Protein AF-A0A2W1JSW1-F1 (afdb_monomer)

Solvent-accessible surface area (backbone atoms only — not comparable to full-atom values): 12822 Å² total; per-residue (Å²): 119,57,98,78,81,43,93,71,86,87,55,96,50,48,75,55,30,52,77,69,72,48,61,43,40,46,79,41,68,79,57,62,62,35,74,72,68,30,33,69,47,91,93,30,46,65,46,82,42,64,44,76,66,48,74,73,32,90,85,52,81,42,75,48,40,32,60,40,41,72,86,76,61,55,93,85,56,53,67,76,73,44,27,53,85,44,70,64,57,37,70,73,58,58,76,75,79,49,67,72,46,43,67,24,20,30,40,38,40,41,92,40,78,66,55,80,76,55,75,89,33,54,51,33,42,39,35,58,51,47,87,40,78,43,80,54,95,94,36,84,39,49,50,50,59,58,50,51,52,51,49,54,48,57,32,54,79,64,77,42,75,88,47,45,76,45,65,42,66,79,85,65,73,91,75,47,49,33,46,60,54,46,51,47,19,64,76,77,33,49,68,62,42,33,62,50,78,41,97,68,85,72,97,76,86,86,82,88,87,130

pLDDT: mean 86.92, std 13.26, range [36.44, 97.31]

Structure (mmCIF, N/CA/C/O backbone):
data_AF-A0A2W1JSW1-F1
#
_entry.id   AF-A0A2W1JSW1-F1
#
loop_
_atom_site.group_PDB
_atom_site.id
_atom_site.type_symbol
_atom_site.label_atom_id
_atom_site.label_alt_id
_atom_site.label_comp_id
_atom_site.label_asym_id
_atom_site.label_entity_id
_atom_site.label_seq_id
_atom_site.pdbx_PDB_ins_code
_atom_site.Cartn_x
_atom_site.Cartn_y
_atom_site.Cartn_z
_atom_site.occupancy
_atom_site.B_iso_or_equiv
_atom_site.auth_seq_id
_atom_site.auth_comp_id
_atom_site.auth_asym_id
_atom_site.auth_atom_id
_atom_site.pdbx_PDB_model_num
ATOM 1 N N . MET A 1 1 ? 17.200 7.260 6.217 1.00 45.00 1 MET A N 1
ATOM 2 C CA . MET A 1 1 ? 17.168 5.856 6.665 1.00 45.00 1 MET A CA 1
ATOM 3 C C . MET A 1 1 ? 16.548 5.894 8.037 1.00 45.00 1 MET A C 1
ATOM 5 O O . MET A 1 1 ? 17.104 6.591 8.872 1.00 45.00 1 MET A O 1
ATOM 9 N N . GLU A 1 2 ? 15.383 5.291 8.239 1.00 56.97 2 GLU A N 1
ATOM 10 C CA . GLU A 1 2 ? 14.809 5.199 9.588 1.00 56.97 2 GLU A CA 1
ATOM 11 C C . GLU A 1 2 ? 14.921 3.760 10.098 1.00 56.97 2 GLU A C 1
ATOM 13 O O . GLU A 1 2 ? 14.922 2.829 9.291 1.00 56.97 2 GLU A O 1
ATOM 18 N N . ASP A 1 3 ? 15.129 3.665 11.418 1.00 60.47 3 ASP A N 1
ATOM 19 C CA . ASP A 1 3 ? 15.312 2.588 12.415 1.00 60.47 3 ASP A CA 1
ATOM 20 C C . ASP A 1 3 ? 15.663 1.151 11.980 1.00 60.47 3 ASP A C 1
ATOM 22 O O . ASP A 1 3 ? 16.393 0.459 12.684 1.00 60.47 3 ASP A O 1
ATOM 26 N N . ASN A 1 4 ? 15.211 0.689 10.818 1.00 62.88 4 ASN A N 1
ATOM 27 C CA . ASN A 1 4 ? 15.457 -0.649 10.280 1.00 62.88 4 ASN A CA 1
ATOM 28 C C . ASN A 1 4 ? 16.529 -0.693 9.174 1.00 62.88 4 ASN A C 1
ATOM 30 O O . ASN A 1 4 ? 16.680 -1.728 8.535 1.00 62.88 4 ASN A O 1
ATOM 34 N N . GLN A 1 5 ? 17.243 0.412 8.913 1.00 70.25 5 GLN A N 1
ATOM 35 C CA . GLN A 1 5 ? 18.228 0.536 7.815 1.00 70.25 5 GLN A CA 1
ATOM 36 C C . GLN A 1 5 ? 17.643 0.267 6.414 1.00 70.25 5 GLN A C 1
ATOM 38 O O . GLN A 1 5 ? 18.374 0.054 5.450 1.00 70.25 5 GLN A O 1
ATOM 43 N N . LEU A 1 6 ? 16.315 0.317 6.288 1.00 70.00 6 LEU A N 1
ATOM 44 C CA . LEU A 1 6 ? 15.604 0.161 5.028 1.00 70.00 6 LEU A CA 1
ATOM 45 C C . LEU A 1 6 ? 15.214 1.529 4.466 1.00 70.00 6 LEU A C 1
ATOM 47 O O . LEU A 1 6 ? 15.029 2.513 5.193 1.00 70.00 6 LEU A O 1
ATOM 51 N N . PHE A 1 7 ? 15.091 1.592 3.142 1.00 71.81 7 PHE A N 1
ATOM 52 C CA . PHE A 1 7 ? 14.531 2.761 2.484 1.00 71.81 7 PHE A CA 1
ATOM 53 C C . PHE A 1 7 ? 13.035 2.856 2.791 1.00 71.81 7 PHE A C 1
ATOM 55 O O . PHE A 1 7 ? 12.271 1.930 2.522 1.00 71.81 7 PHE A O 1
ATOM 62 N N . GLN A 1 8 ? 12.618 4.004 3.315 1.00 73.44 8 GLN A N 1
ATOM 63 C CA . GLN A 1 8 ? 11.219 4.351 3.515 1.00 73.44 8 GLN A CA 1
ATOM 64 C C . GLN A 1 8 ? 10.921 5.608 2.705 1.00 73.44 8 GLN A C 1
ATOM 66 O O . GLN A 1 8 ? 11.649 6.599 2.783 1.00 73.44 8 GLN A O 1
ATOM 71 N N . THR A 1 9 ? 9.856 5.565 1.905 1.00 75.44 9 THR A N 1
ATOM 72 C CA . THR A 1 9 ? 9.415 6.741 1.150 1.00 75.44 9 THR A CA 1
ATOM 73 C C . THR A 1 9 ? 8.854 7.766 2.125 1.00 75.44 9 THR A C 1
ATOM 75 O O . THR A 1 9 ? 7.859 7.492 2.791 1.00 75.44 9 THR A O 1
ATOM 78 N N . THR A 1 10 ? 9.482 8.941 2.197 1.00 78.69 10 THR A N 1
ATOM 79 C CA . THR A 1 10 ? 8.995 10.055 3.018 1.00 78.69 10 THR A CA 1
ATOM 80 C C . THR A 1 10 ? 7.581 10.441 2.602 1.00 78.69 10 THR A C 1
ATOM 82 O O . THR A 1 10 ? 7.318 10.661 1.414 1.00 78.69 10 THR A O 1
ATOM 85 N N . GLN A 1 11 ? 6.684 10.579 3.575 1.00 82.88 11 GLN A N 1
ATOM 86 C CA . GLN A 1 11 ? 5.340 11.102 3.356 1.00 82.88 11 GLN A CA 1
ATOM 87 C C . GLN A 1 11 ? 5.143 12.419 4.101 1.00 82.88 11 GLN A C 1
ATOM 89 O O . GLN A 1 11 ? 5.702 12.672 5.166 1.00 82.88 11 GLN A O 1
ATOM 94 N N . TYR A 1 12 ? 4.295 13.288 3.550 1.00 88.50 12 TYR A N 1
ATOM 95 C CA . TYR A 1 12 ? 3.987 14.572 4.183 1.00 88.50 12 TYR A CA 1
ATOM 96 C C . TYR A 1 12 ? 3.274 14.406 5.540 1.00 88.50 12 TYR A C 1
ATOM 98 O O . TYR A 1 12 ? 3.271 15.339 6.345 1.00 88.50 12 TYR A O 1
ATOM 106 N N . SER A 1 13 ? 2.660 13.242 5.798 1.00 90.25 13 SER A N 1
ATOM 107 C CA . SER A 1 13 ? 2.000 12.921 7.065 1.00 90.25 13 SER A CA 1
ATOM 108 C C . SER A 1 13 ? 2.950 12.379 8.136 1.00 90.25 13 SER A C 1
ATOM 110 O O . SER A 1 13 ? 2.569 12.414 9.301 1.00 90.25 13 SER A O 1
ATOM 112 N N . ASP A 1 14 ? 4.196 12.005 7.813 1.00 90.81 14 ASP A N 1
ATOM 113 C CA . ASP A 1 14 ? 5.120 11.310 8.731 1.00 90.81 14 ASP A CA 1
ATOM 114 C C . ASP A 1 14 ? 5.225 11.985 10.110 1.00 90.81 14 ASP A C 1
ATOM 116 O O . ASP A 1 14 ? 5.062 11.354 11.154 1.00 90.81 14 ASP A O 1
ATOM 120 N N . LYS A 1 15 ? 5.427 13.311 10.145 1.00 92.62 15 LYS A N 1
ATOM 121 C CA . LYS A 1 15 ? 5.520 14.084 11.401 1.00 92.62 15 LYS A CA 1
ATOM 122 C C . LYS A 1 15 ? 4.245 13.987 12.243 1.00 92.62 15 LYS A C 1
ATOM 124 O O . LYS A 1 15 ? 4.305 14.003 13.472 1.00 92.62 15 LYS A O 1
ATOM 129 N N . LYS A 1 16 ? 3.086 13.960 11.590 1.00 93.69 16 LYS A N 1
ATOM 130 C CA . LYS A 1 16 ? 1.781 13.849 12.240 1.00 93.69 16 LYS A CA 1
ATOM 131 C C . LYS A 1 16 ? 1.545 12.419 12.721 1.00 93.69 16 LYS A C 1
ATOM 133 O O . LYS A 1 16 ? 1.119 12.247 13.858 1.00 93.69 16 LYS A O 1
ATOM 138 N N . ASP A 1 17 ? 1.891 11.430 11.909 1.00 93.12 17 ASP A N 1
ATOM 139 C CA . ASP A 1 17 ? 1.721 10.011 12.222 1.00 93.12 17 ASP A CA 1
ATOM 140 C C . ASP A 1 17 ? 2.589 9.605 13.425 1.00 93.12 17 ASP A C 1
ATOM 142 O O . ASP A 1 17 ? 2.113 8.908 14.323 1.00 93.12 17 ASP A O 1
ATOM 146 N N . LYS A 1 18 ? 3.811 10.157 13.539 1.00 92.75 18 LYS A N 1
ATOM 147 C CA . LYS A 1 18 ? 4.665 10.029 14.739 1.00 92.75 18 LYS A CA 1
ATOM 148 C C . LYS A 1 18 ? 4.005 10.622 15.983 1.00 92.75 18 LYS A C 1
ATOM 150 O O . LYS A 1 18 ? 3.938 9.962 17.014 1.00 92.75 18 LYS A O 1
ATOM 155 N N . LYS A 1 19 ? 3.455 11.839 15.889 1.00 93.06 19 LYS A N 1
ATOM 156 C CA . LYS A 1 19 ? 2.728 12.480 17.006 1.00 93.06 19 LYS A CA 1
ATOM 157 C C . LYS A 1 19 ? 1.474 11.713 17.424 1.00 93.06 19 LYS A C 1
ATOM 159 O O . LYS A 1 19 ? 1.082 11.786 18.581 1.00 93.06 19 LYS A O 1
ATOM 164 N N . MET A 1 20 ? 0.830 11.027 16.484 1.00 91.75 20 MET A N 1
ATOM 165 C CA . MET A 1 20 ? -0.365 10.219 16.731 1.00 91.75 20 MET A CA 1
ATOM 166 C C . MET A 1 20 ? -0.043 8.784 17.168 1.00 91.75 20 MET A C 1
ATOM 168 O O . MET A 1 20 ? -0.970 8.047 17.495 1.00 91.75 20 MET A O 1
ATOM 172 N N . GLY A 1 21 ? 1.236 8.392 17.190 1.00 91.69 21 GLY A N 1
ATOM 173 C CA . GLY A 1 21 ? 1.666 7.053 17.588 1.00 91.69 21 GLY A CA 1
ATOM 174 C C . GLY A 1 21 ? 1.270 5.950 16.605 1.00 91.69 21 GLY A C 1
ATOM 175 O O . GLY A 1 21 ? 1.107 4.815 17.029 1.00 91.69 21 GLY A O 1
ATOM 176 N N . ILE A 1 22 ? 1.089 6.279 15.320 1.00 92.81 22 ILE A N 1
ATOM 177 C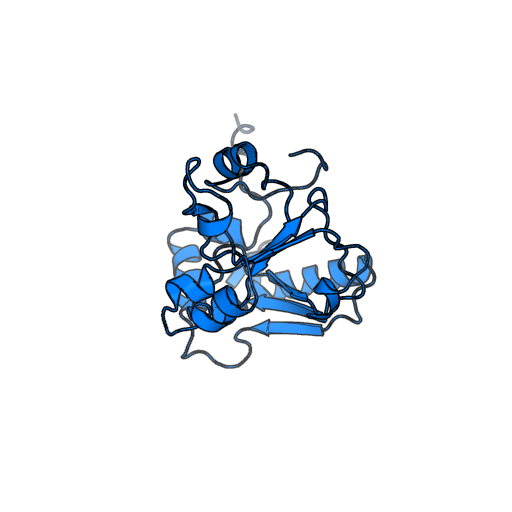 CA . ILE A 1 22 ? 0.682 5.329 14.263 1.00 92.81 22 ILE A CA 1
ATOM 178 C C . ILE A 1 22 ? 1.750 5.151 13.175 1.00 92.81 22 ILE A C 1
ATOM 180 O O . ILE A 1 22 ? 1.522 4.476 12.181 1.00 92.81 22 ILE A O 1
ATOM 184 N N . TYR A 1 23 ? 2.918 5.781 13.335 1.00 92.00 23 TYR A N 1
ATOM 185 C CA . TYR A 1 23 ? 3.969 5.799 12.312 1.00 92.00 23 TYR A CA 1
ATOM 186 C C . TYR A 1 23 ? 4.485 4.404 11.931 1.00 92.00 23 TYR A C 1
ATOM 188 O O . TYR A 1 23 ? 4.774 4.151 10.767 1.00 92.00 23 TYR A O 1
ATOM 196 N N . ASN A 1 24 ? 4.570 3.504 12.913 1.00 91.19 24 ASN A N 1
ATOM 197 C CA . ASN A 1 24 ? 5.047 2.131 12.735 1.00 91.19 24 ASN A CA 1
ATOM 198 C C . ASN A 1 24 ? 3.903 1.113 12.573 1.00 91.19 24 ASN A C 1
ATOM 200 O O . ASN A 1 24 ? 4.162 -0.095 12.564 1.00 91.19 24 ASN A O 1
ATOM 204 N N . ASP A 1 25 ? 2.656 1.578 12.473 1.00 93.94 25 ASP A N 1
ATOM 205 C CA . ASP A 1 25 ? 1.520 0.713 12.172 1.00 93.94 25 ASP A CA 1
ATOM 206 C C . ASP A 1 25 ? 1.475 0.404 10.666 1.00 93.94 25 ASP A C 1
ATOM 208 O O . ASP A 1 25 ? 1.986 1.155 9.832 1.00 93.94 25 ASP A O 1
ATOM 212 N N . ILE A 1 26 ? 0.852 -0.717 10.301 1.00 94.06 26 ILE A N 1
ATOM 213 C CA . ILE A 1 26 ? 0.688 -1.120 8.901 1.00 94.06 26 ILE A CA 1
ATOM 214 C C . ILE A 1 26 ? -0.723 -0.782 8.434 1.00 94.06 26 ILE A C 1
ATOM 216 O O . ILE A 1 26 ? -1.704 -1.222 9.032 1.00 94.06 26 ILE A O 1
ATOM 220 N N . PHE A 1 27 ? -0.818 -0.040 7.333 1.00 93.62 27 PHE A N 1
ATOM 221 C CA . PHE A 1 27 ? -2.079 0.394 6.738 1.00 93.62 27 PHE A CA 1
ATOM 222 C C . PHE A 1 27 ? -2.385 -0.453 5.506 1.00 93.62 27 PHE A C 1
ATOM 224 O O . PHE A 1 27 ? -1.574 -0.531 4.584 1.00 93.62 27 PHE A O 1
ATOM 231 N N . LEU A 1 28 ? -3.560 -1.075 5.491 1.00 93.81 28 LEU A N 1
ATOM 232 C CA . LEU A 1 28 ? -4.083 -1.810 4.347 1.00 93.81 28 LEU A CA 1
ATOM 233 C C . LEU A 1 28 ? -5.336 -1.102 3.831 1.00 93.81 28 LEU A C 1
ATOM 235 O O . LEU A 1 28 ? -6.286 -0.873 4.584 1.00 93.81 28 LEU A O 1
ATOM 239 N N . ASP A 1 29 ? -5.349 -0.779 2.543 1.00 91.31 29 ASP A N 1
ATOM 240 C CA . ASP A 1 29 ? -6.545 -0.268 1.880 1.00 91.31 29 ASP A CA 1
ATOM 241 C C . ASP A 1 29 ? -7.603 -1.377 1.768 1.00 91.31 29 ASP A C 1
ATOM 243 O O . ASP A 1 29 ? -7.288 -2.526 1.453 1.00 91.31 29 ASP A O 1
ATOM 247 N N . PHE A 1 30 ? -8.879 -1.043 1.983 1.00 88.12 30 PHE A N 1
ATOM 248 C CA . PHE A 1 30 ? -9.982 -1.998 1.775 1.00 8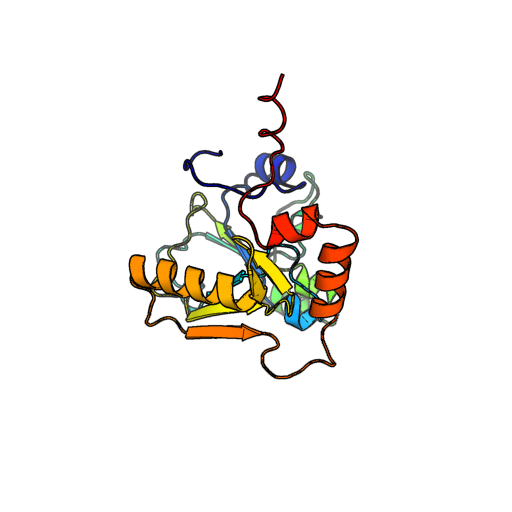8.12 30 PHE A CA 1
ATOM 249 C C . PHE A 1 30 ? -10.268 -2.296 0.304 1.00 88.12 30 PHE A C 1
ATOM 251 O O . PHE A 1 30 ? -10.931 -3.279 -0.028 1.00 88.12 30 PHE A O 1
ATOM 258 N N . VAL A 1 31 ? -9.848 -1.391 -0.571 1.00 88.06 31 VAL A N 1
ATOM 259 C CA . VAL A 1 31 ? -10.171 -1.409 -1.990 1.00 88.06 31 VAL A CA 1
ATOM 260 C C . VAL A 1 31 ? -8.910 -1.183 -2.794 1.00 88.06 31 VAL A C 1
ATOM 262 O O . VAL A 1 31 ? -7.980 -0.500 -2.368 1.00 88.06 31 VAL A O 1
ATOM 265 N N . ASP A 1 32 ? -8.906 -1.713 -4.007 1.00 89.31 32 ASP A N 1
ATOM 266 C CA . ASP A 1 32 ? -7.889 -1.366 -4.979 1.00 89.31 32 ASP A CA 1
ATOM 267 C C . ASP A 1 32 ? -8.127 0.074 -5.465 1.00 89.31 32 ASP A C 1
ATOM 269 O O . ASP A 1 32 ? -8.959 0.333 -6.334 1.00 89.31 32 ASP A O 1
ATOM 273 N N . ILE A 1 33 ? -7.401 1.030 -4.877 1.00 89.69 33 ILE A N 1
ATOM 274 C CA . ILE A 1 33 ? -7.496 2.468 -5.183 1.00 89.69 33 ILE A CA 1
ATOM 275 C C . ILE A 1 33 ? -7.314 2.738 -6.681 1.00 89.69 33 ILE A C 1
ATOM 277 O O . ILE A 1 33 ? -7.955 3.641 -7.227 1.00 89.69 33 ILE A O 1
ATOM 281 N N . HIS A 1 34 ? -6.460 1.963 -7.351 1.00 89.44 34 HIS A N 1
ATOM 282 C CA . HIS A 1 34 ? -6.274 2.065 -8.793 1.00 89.44 34 HIS A CA 1
ATOM 283 C C . HIS A 1 34 ? -7.580 1.725 -9.519 1.00 89.44 34 HIS A C 1
ATOM 285 O O . HIS A 1 34 ? -8.026 2.489 -10.375 1.00 89.44 34 HIS A O 1
ATOM 291 N N . GLU A 1 35 ? -8.215 0.601 -9.180 1.00 87.19 35 GLU A N 1
ATOM 292 C CA . GLU A 1 35 ? -9.470 0.176 -9.806 1.00 87.19 35 GLU A CA 1
ATOM 293 C C . GLU A 1 35 ? -10.632 1.105 -9.475 1.00 87.19 35 GLU A C 1
ATOM 295 O O . GLU A 1 35 ? -11.480 1.340 -10.337 1.00 87.19 35 GLU A O 1
ATOM 300 N N . GLU A 1 36 ? -10.658 1.682 -8.279 1.00 88.81 36 GLU A N 1
ATOM 301 C CA . GLU A 1 36 ? -11.644 2.696 -7.936 1.00 88.81 36 GLU A CA 1
ATOM 302 C C . GLU A 1 36 ? -11.434 3.931 -8.816 1.00 88.81 36 GLU A C 1
ATOM 304 O O . GLU A 1 36 ? -12.299 4.276 -9.619 1.00 88.81 36 GLU A O 1
ATOM 309 N N . TRP A 1 37 ? -10.271 4.589 -8.735 1.00 89.38 37 TRP A N 1
ATOM 310 C CA . TRP A 1 37 ? -9.995 5.875 -9.396 1.00 89.38 37 TRP A CA 1
ATOM 311 C C . TRP A 1 37 ? -9.645 5.816 -10.871 1.00 89.38 37 TRP A C 1
ATOM 313 O O . TRP A 1 37 ? -9.607 6.875 -11.494 1.00 89.38 37 TRP A O 1
ATOM 323 N N . LYS A 1 38 ? -9.430 4.625 -11.431 1.00 89.94 38 LYS A N 1
ATOM 324 C CA . LYS A 1 38 ? -9.044 4.442 -12.833 1.00 89.94 38 LYS A CA 1
ATOM 325 C C . LYS A 1 38 ? -7.860 5.334 -13.223 1.00 89.94 38 LYS A C 1
ATOM 327 O O . LYS A 1 38 ? -7.856 5.944 -14.292 1.00 89.94 38 LYS A O 1
ATOM 332 N N . ARG A 1 39 ? -6.853 5.388 -12.345 1.00 89.44 39 ARG A N 1
ATOM 333 C CA . ARG A 1 39 ? -5.592 6.133 -12.507 1.00 89.44 39 ARG A CA 1
ATOM 334 C C . ARG A 1 39 ? -4.450 5.424 -11.780 1.00 89.44 39 ARG A C 1
ATOM 336 O O . ARG A 1 39 ? -4.710 4.557 -10.947 1.00 89.44 39 ARG A O 1
ATOM 343 N N . HIS A 1 40 ? -3.209 5.842 -12.038 1.00 89.25 40 HIS A N 1
ATOM 344 C CA . HIS A 1 40 ? -2.042 5.259 -11.370 1.00 89.25 40 HIS A CA 1
ATOM 345 C C . HIS A 1 40 ? -2.127 5.386 -9.842 1.00 89.25 40 HIS A C 1
ATOM 347 O O . HIS A 1 40 ? -2.632 6.378 -9.302 1.00 89.25 40 HIS A O 1
ATOM 353 N N . ASN A 1 41 ? -1.574 4.401 -9.133 1.00 86.94 41 ASN A N 1
ATOM 354 C CA . ASN A 1 41 ? -1.450 4.495 -7.688 1.00 86.94 41 ASN A CA 1
ATOM 355 C C . ASN A 1 41 ? -0.318 5.473 -7.316 1.00 86.94 41 ASN A C 1
ATOM 357 O O . ASN A 1 41 ? 0.825 5.344 -7.757 1.00 86.94 41 ASN A O 1
ATOM 361 N N . LYS A 1 42 ? -0.644 6.469 -6.484 1.00 84.50 42 LYS A N 1
ATOM 362 C CA . LYS A 1 42 ? 0.298 7.501 -6.035 1.00 84.50 42 LYS A CA 1
ATOM 363 C C . LYS A 1 42 ? 1.420 6.948 -5.152 1.00 84.50 42 LYS A C 1
ATOM 365 O O . LYS A 1 42 ? 2.499 7.549 -5.131 1.00 84.50 42 LYS A O 1
ATOM 370 N N . TYR A 1 43 ? 1.165 5.849 -4.441 1.00 79.06 43 TYR A N 1
ATOM 371 C CA . TYR A 1 43 ? 2.121 5.196 -3.544 1.00 79.06 43 TYR A CA 1
ATOM 372 C C . TYR A 1 43 ? 3.177 4.393 -4.302 1.00 79.06 43 TYR A C 1
ATOM 374 O O . TYR A 1 43 ? 4.295 4.249 -3.824 1.00 79.06 43 TYR A O 1
ATOM 382 N N . GLY A 1 44 ? 2.852 3.929 -5.506 1.00 86.12 44 GLY A N 1
ATOM 383 C CA . GLY A 1 44 ? 3.764 3.150 -6.325 1.00 86.12 44 GLY A CA 1
ATOM 384 C C . GLY A 1 44 ? 3.015 2.256 -7.311 1.00 86.12 44 GLY A C 1
ATOM 385 O O . GLY A 1 44 ? 1.858 1.913 -7.080 1.00 86.12 44 GLY A O 1
ATOM 386 N N . PRO A 1 45 ? 3.668 1.853 -8.406 1.00 88.75 45 PRO A N 1
ATOM 387 C CA . PRO A 1 45 ? 3.105 0.977 -9.430 1.00 88.75 45 PRO A CA 1
ATOM 388 C C . PRO A 1 45 ? 3.099 -0.505 -9.022 1.00 88.75 45 PRO A C 1
ATOM 390 O O . PRO A 1 45 ? 2.679 -1.338 -9.817 1.00 88.75 45 PRO A O 1
ATOM 393 N N . PHE A 1 46 ? 3.599 -0.850 -7.830 1.00 90.62 46 PHE A N 1
ATOM 394 C CA . PHE A 1 46 ? 3.738 -2.217 -7.331 1.00 90.62 46 PHE A CA 1
ATOM 395 C C . PHE A 1 46 ? 2.945 -2.399 -6.037 1.00 90.62 46 PHE A C 1
ATOM 397 O O . PHE A 1 46 ? 3.076 -1.592 -5.118 1.00 90.62 46 PHE A O 1
ATOM 404 N N . LEU A 1 47 ? 2.130 -3.449 -5.963 1.00 92.44 47 LEU A N 1
ATOM 405 C CA . LEU A 1 47 ? 1.243 -3.726 -4.837 1.00 92.44 47 LEU A CA 1
ATOM 406 C C . LEU A 1 47 ? 1.348 -5.177 -4.386 1.00 92.44 47 LEU A C 1
ATOM 408 O O . LEU A 1 47 ? 1.505 -6.098 -5.190 1.00 92.44 47 LEU A O 1
ATOM 412 N N . PHE A 1 48 ? 1.161 -5.357 -3.084 1.00 94.69 48 PHE A N 1
ATOM 413 C CA . PHE A 1 48 ? 1.014 -6.649 -2.435 1.00 94.69 48 PHE A CA 1
ATOM 414 C C . PHE A 1 48 ? -0.472 -6.892 -2.164 1.00 94.69 48 PHE A C 1
ATOM 416 O O . PHE A 1 48 ? -1.128 -6.066 -1.531 1.00 94.69 48 PHE A O 1
ATOM 423 N N . ALA A 1 49 ? -1.008 -8.018 -2.632 1.00 94.94 49 ALA A N 1
ATOM 424 C CA . ALA A 1 49 ? -2.378 -8.429 -2.343 1.00 94.94 49 ALA A CA 1
ATOM 425 C C . ALA A 1 49 ? -2.377 -9.586 -1.340 1.00 94.94 49 ALA A C 1
ATOM 427 O O . ALA A 1 49 ? -1.867 -10.672 -1.635 1.00 94.94 49 ALA A O 1
ATOM 428 N N . PHE A 1 50 ? -2.959 -9.355 -0.166 1.00 95.56 50 PHE A N 1
ATOM 429 C CA . PHE A 1 50 ? -3.031 -10.326 0.925 1.00 95.56 50 PHE A CA 1
ATOM 430 C C . PHE A 1 50 ? -4.400 -11.010 0.986 1.00 95.56 50 PHE A C 1
ATOM 432 O O . PHE A 1 50 ? -5.425 -10.421 0.650 1.00 95.56 50 PHE A O 1
ATOM 439 N N . SER A 1 51 ? -4.421 -12.258 1.450 1.00 95.25 51 SER A N 1
ATOM 440 C CA . SER A 1 51 ? -5.648 -12.941 1.863 1.00 95.25 51 SER A CA 1
ATOM 441 C C . SER A 1 51 ? -6.244 -12.273 3.100 1.00 95.25 51 SER A C 1
ATOM 443 O O . SER A 1 51 ? -5.504 -11.902 4.012 1.00 95.25 51 SER A O 1
ATOM 445 N N . ILE A 1 52 ? -7.576 -12.220 3.181 1.00 93.06 52 ILE A N 1
ATOM 446 C CA . ILE A 1 52 ? -8.297 -11.723 4.362 1.00 93.06 52 ILE A CA 1
ATOM 447 C C . ILE A 1 52 ? -7.977 -12.527 5.632 1.00 93.06 52 ILE A C 1
ATOM 449 O O . ILE A 1 52 ? -8.029 -11.990 6.735 1.00 93.06 52 ILE A O 1
ATOM 453 N N . GLU A 1 53 ? -7.548 -13.785 5.482 1.00 95.44 53 GLU A N 1
ATOM 454 C CA . GLU A 1 53 ? -7.103 -14.635 6.594 1.00 95.44 53 GLU A CA 1
ATOM 455 C C . GLU A 1 53 ? -5.884 -14.062 7.337 1.00 95.44 53 GLU A C 1
ATOM 457 O O . GLU A 1 53 ? -5.633 -14.454 8.471 1.00 95.44 53 GLU A O 1
ATOM 462 N N . LEU A 1 54 ? -5.158 -13.098 6.749 1.00 94.69 54 LEU A N 1
ATOM 463 C CA . LEU A 1 54 ? -4.129 -12.326 7.455 1.00 94.69 54 LEU A CA 1
ATOM 464 C C . LEU A 1 54 ? -4.667 -11.709 8.751 1.00 94.69 54 LEU A C 1
ATOM 466 O O . LEU A 1 54 ? -3.966 -11.692 9.758 1.00 94.69 54 LEU A O 1
ATOM 470 N N . LEU A 1 55 ? -5.912 -11.226 8.734 1.00 92.81 55 LEU A N 1
ATOM 471 C CA . LEU A 1 55 ? -6.531 -10.564 9.884 1.00 92.81 55 LEU A CA 1
ATOM 472 C C . LEU A 1 55 ? -6.806 -11.523 11.047 1.00 92.81 55 LEU A C 1
ATOM 474 O O . LEU A 1 55 ? -7.005 -11.066 12.166 1.00 92.81 55 LEU A O 1
ATOM 478 N N . LYS A 1 56 ? -6.820 -12.834 10.782 1.00 92.94 56 LYS A N 1
ATOM 479 C CA . LYS A 1 56 ? -6.983 -13.890 11.790 1.00 92.94 56 LYS A CA 1
ATOM 480 C C . LYS A 1 56 ? -5.649 -14.497 12.230 1.00 92.94 56 LYS A C 1
ATOM 482 O O . LYS A 1 56 ? -5.644 -15.472 12.969 1.00 92.94 56 LYS A O 1
ATOM 487 N N . SER A 1 57 ? -4.521 -13.984 11.738 1.00 91.94 57 SER A N 1
ATOM 488 C CA . SER A 1 57 ? -3.203 -14.488 12.115 1.00 91.94 57 SER A CA 1
ATOM 489 C C . SER A 1 57 ? -2.904 -14.174 13.579 1.00 91.94 57 SER A C 1
ATOM 491 O O . SER A 1 57 ? -3.058 -13.031 13.998 1.00 91.94 57 SER A O 1
ATOM 493 N N . ASP A 1 58 ? -2.333 -15.132 14.312 1.00 90.44 58 ASP A N 1
ATOM 494 C CA . ASP A 1 58 ? -1.872 -14.941 15.701 1.00 90.44 58 ASP A CA 1
ATOM 495 C C . ASP A 1 58 ? -0.813 -13.831 15.849 1.00 90.44 58 ASP A C 1
ATOM 497 O O . ASP A 1 58 ? -0.546 -13.333 16.945 1.00 90.44 58 ASP A O 1
ATOM 501 N N . LYS A 1 59 ? -0.189 -13.425 14.735 1.00 88.12 59 LYS A N 1
ATOM 502 C CA . LYS A 1 59 ? 0.754 -12.301 14.687 1.00 88.12 59 LYS A CA 1
ATOM 503 C C . LYS A 1 59 ? 0.055 -10.941 14.753 1.00 88.12 59 LYS A C 1
ATOM 505 O O . LYS A 1 59 ? 0.693 -9.959 15.123 1.00 88.12 59 LYS A O 1
ATOM 510 N N . ILE A 1 60 ? -1.227 -10.870 14.398 1.00 92.25 60 ILE A N 1
ATOM 511 C CA . ILE A 1 60 ? -2.034 -9.651 14.432 1.00 92.25 60 ILE A CA 1
ATOM 512 C C . ILE A 1 60 ? -2.836 -9.635 15.731 1.00 92.25 60 ILE A C 1
ATOM 514 O O . ILE A 1 60 ? -3.911 -10.216 15.828 1.00 92.25 60 ILE A O 1
ATOM 518 N N . LYS A 1 61 ? -2.311 -8.948 16.746 1.00 90.56 61 LYS A N 1
ATOM 519 C CA . LYS A 1 61 ? -2.972 -8.853 18.060 1.00 90.56 61 LYS A CA 1
ATOM 520 C C . LYS A 1 61 ? -3.989 -7.725 18.133 1.00 90.56 61 LYS A C 1
ATOM 522 O O . LYS A 1 61 ? -5.010 -7.850 18.798 1.00 90.56 61 LYS A O 1
ATOM 527 N N . ASN A 1 62 ? -3.692 -6.619 17.459 1.00 92.75 62 ASN A N 1
ATOM 528 C CA . ASN A 1 62 ? -4.463 -5.393 17.547 1.00 92.75 62 ASN A CA 1
ATOM 529 C C . ASN A 1 62 ? -4.745 -4.876 16.139 1.00 92.75 62 ASN A C 1
ATOM 531 O O . ASN A 1 62 ? -3.832 -4.493 15.406 1.00 92.75 62 ASN A O 1
ATOM 535 N N . LEU A 1 63 ? -6.025 -4.855 15.774 1.00 94.44 63 LEU A N 1
ATOM 536 C CA . LEU A 1 63 ? -6.491 -4.291 14.514 1.00 94.44 63 LEU A CA 1
ATOM 537 C C . LEU A 1 63 ? -7.534 -3.204 14.767 1.00 94.44 63 LEU A C 1
ATOM 539 O O . LEU A 1 63 ? -8.331 -3.274 15.706 1.00 94.44 63 LEU A O 1
ATOM 543 N N . ARG A 1 64 ? -7.528 -2.182 13.918 1.00 95.38 64 ARG A N 1
ATOM 544 C CA . ARG A 1 64 ? -8.522 -1.108 13.921 1.00 95.38 64 ARG A CA 1
ATOM 545 C C . ARG A 1 64 ? -8.981 -0.838 12.497 1.00 95.38 64 ARG A C 1
ATOM 547 O O . ARG A 1 64 ? -8.221 -1.018 11.552 1.00 95.38 64 ARG A O 1
ATOM 554 N N . ILE A 1 65 ? -10.213 -0.366 12.352 1.00 95.44 65 ILE A N 1
ATOM 555 C CA . ILE A 1 65 ? -10.773 0.033 11.059 1.00 95.44 65 ILE A CA 1
ATOM 556 C C . ILE A 1 65 ? -11.046 1.529 11.101 1.00 95.44 65 ILE A C 1
ATOM 558 O O . ILE A 1 65 ? -11.783 1.995 11.971 1.00 95.44 65 ILE A O 1
ATOM 562 N N . THR A 1 66 ? -10.453 2.289 10.185 1.00 95.75 66 THR A N 1
ATOM 563 C CA . THR A 1 66 ? -10.599 3.746 10.152 1.00 95.75 66 THR A CA 1
ATOM 564 C C . THR A 1 66 ? -11.887 4.173 9.450 1.00 95.75 66 THR A C 1
ATOM 566 O O . THR A 1 66 ? -12.286 3.618 8.425 1.00 95.75 66 THR A O 1
ATOM 569 N N . LYS A 1 67 ? -12.524 5.227 9.968 1.00 93.81 67 LYS A N 1
ATOM 570 C CA . LYS A 1 67 ? -13.676 5.893 9.326 1.00 93.81 67 LYS A CA 1
ATOM 571 C C . LYS A 1 67 ? -13.270 6.801 8.163 1.00 93.81 67 LYS A C 1
ATOM 573 O O . LYS A 1 67 ? -14.104 7.196 7.353 1.00 93.81 67 LYS A O 1
ATOM 578 N N . LYS A 1 68 ? -12.001 7.212 8.136 1.00 92.56 68 LYS A N 1
ATOM 579 C CA . LYS A 1 68 ? -11.398 8.088 7.126 1.00 92.56 68 LYS A CA 1
ATOM 580 C C . LYS A 1 68 ? -9.883 7.951 7.154 1.00 92.56 68 LYS A C 1
ATOM 582 O O . LYS A 1 68 ? -9.317 7.540 8.171 1.00 92.56 68 LYS A O 1
ATOM 587 N N . ASN A 1 69 ? -9.241 8.405 6.082 1.00 92.88 69 ASN A N 1
ATOM 588 C CA . ASN A 1 69 ? -7.794 8.328 5.955 1.00 92.88 69 ASN A CA 1
ATOM 589 C C . ASN A 1 69 ? -7.119 9.129 7.097 1.00 92.88 69 ASN A C 1
ATOM 591 O O . ASN A 1 69 ? -7.492 10.294 7.309 1.00 92.88 69 ASN A O 1
ATOM 595 N N . PRO A 1 70 ? -6.138 8.543 7.814 1.00 94.00 70 PRO A N 1
ATOM 596 C CA . PRO A 1 70 ? -5.413 9.194 8.906 1.00 94.00 70 PRO A CA 1
ATOM 597 C C . PRO A 1 70 ? -4.826 10.568 8.571 1.00 94.00 70 PRO A C 1
ATOM 599 O O . PRO A 1 70 ? -4.735 11.435 9.451 1.00 94.00 70 PRO A O 1
ATOM 602 N N . VAL A 1 71 ? -4.527 10.855 7.296 1.00 92.19 71 VAL A N 1
ATOM 603 C CA . VAL A 1 71 ? -4.044 12.186 6.885 1.00 92.19 71 VAL A CA 1
ATOM 604 C C . VAL A 1 71 ? -5.036 13.297 7.248 1.00 92.19 71 VAL A C 1
ATOM 606 O O . VAL A 1 71 ? -4.619 14.425 7.512 1.00 92.19 71 VAL A O 1
ATOM 609 N N . TYR A 1 72 ? -6.331 12.978 7.354 1.00 93.50 72 TYR A N 1
ATOM 610 C CA . TYR A 1 72 ? -7.406 13.912 7.702 1.00 93.50 72 TYR A CA 1
ATOM 611 C C . TYR A 1 72 ? -7.781 13.915 9.189 1.00 93.50 72 TYR A C 1
ATOM 613 O O . TYR A 1 72 ? -8.699 14.637 9.579 1.00 93.50 72 TYR A O 1
ATOM 621 N N . TRP A 1 73 ? -7.113 13.122 10.033 1.00 94.81 73 TRP A N 1
ATOM 622 C CA . TRP A 1 73 ? -7.376 13.136 11.473 1.00 94.81 73 TRP A CA 1
ATOM 623 C C . TRP A 1 73 ? -6.953 14.450 12.129 1.00 94.81 73 TRP A C 1
ATOM 625 O O . TRP A 1 73 ? -5.969 15.071 11.723 1.00 94.81 73 TRP A O 1
ATOM 635 N N . LYS A 1 74 ? -7.642 14.861 13.187 1.00 93.88 74 LYS A N 1
ATOM 636 C CA . LYS A 1 74 ? -7.191 15.961 14.053 1.00 93.88 74 LYS A CA 1
ATOM 637 C C . LYS A 1 74 ? -6.593 15.382 15.330 1.00 93.88 74 LYS A C 1
ATOM 639 O O . LYS A 1 74 ? -7.039 14.347 15.818 1.00 93.88 74 LYS A O 1
ATOM 644 N N . ILE A 1 75 ? -5.587 16.051 15.898 1.00 89.25 75 ILE A N 1
ATOM 645 C CA . ILE A 1 75 ? -4.967 15.613 17.165 1.00 89.25 75 ILE A CA 1
ATOM 646 C C . ILE A 1 75 ? -6.015 15.552 18.289 1.00 89.25 75 ILE A C 1
ATOM 648 O O . ILE A 1 75 ? -5.951 14.662 19.127 1.00 89.25 75 ILE A O 1
ATOM 652 N N . THR A 1 76 ? -7.020 16.429 18.234 1.00 92.12 76 THR A N 1
ATOM 653 C CA . THR A 1 76 ? -8.139 16.513 19.183 1.00 92.12 76 THR A CA 1
ATOM 654 C C . THR A 1 76 ? -9.220 15.444 18.998 1.00 92.12 76 THR A C 1
ATOM 656 O O . THR A 1 76 ? -10.093 15.335 19.849 1.00 92.12 76 THR A O 1
ATOM 659 N N . GLU A 1 77 ? -9.223 14.702 17.884 1.00 94.75 77 GLU A N 1
ATOM 660 C CA . GLU A 1 77 ? -10.205 13.630 17.658 1.00 94.75 77 GLU A CA 1
ATOM 661 C C . GLU A 1 77 ? -9.965 12.460 18.614 1.00 94.75 77 GLU A C 1
ATOM 663 O O . GLU A 1 77 ? -8.820 12.084 18.871 1.00 94.75 77 GLU A O 1
ATOM 668 N N . ASN A 1 78 ? -11.046 11.861 19.103 1.00 93.75 78 ASN A N 1
ATOM 669 C CA . ASN A 1 78 ? -10.987 10.679 19.956 1.00 93.75 78 ASN A CA 1
ATOM 670 C C . ASN A 1 78 ? -11.096 9.384 19.126 1.00 93.75 78 ASN A C 1
ATOM 672 O O . ASN A 1 78 ? -11.137 9.392 17.894 1.00 93.75 78 ASN A O 1
ATOM 676 N N . GLU A 1 79 ? -11.130 8.238 19.806 1.00 92.38 79 GLU A N 1
ATOM 677 C CA . GLU A 1 79 ? -11.201 6.930 19.153 1.00 92.38 79 GLU A CA 1
ATOM 678 C C . GLU A 1 79 ? -12.468 6.746 18.300 1.00 92.38 79 GLU A C 1
ATOM 680 O O . GLU A 1 79 ? -12.377 6.255 17.177 1.00 92.38 79 GLU A O 1
ATOM 685 N N . LYS A 1 80 ? -13.633 7.196 18.781 1.00 95.06 80 LYS A N 1
ATOM 686 C CA . LYS A 1 80 ? -14.925 7.054 18.084 1.00 95.06 80 LYS A CA 1
ATOM 687 C C . LYS A 1 80 ? -15.008 7.908 16.817 1.00 95.06 80 LYS A C 1
ATOM 689 O O . LYS A 1 80 ? -15.743 7.548 15.894 1.00 95.06 80 LYS A O 1
ATOM 694 N N . ASP A 1 81 ? -14.252 9.005 16.763 1.00 94.50 81 ASP A N 1
ATOM 695 C CA . ASP A 1 81 ? -14.133 9.861 15.577 1.00 94.50 81 ASP A CA 1
ATOM 696 C C . ASP A 1 81 ? -13.251 9.218 14.494 1.00 94.50 81 ASP A C 1
ATOM 698 O O . ASP A 1 81 ? -13.480 9.397 13.295 1.00 94.50 81 ASP A O 1
ATOM 702 N N . ARG A 1 82 ? -12.218 8.479 14.918 1.00 95.06 82 ARG A N 1
ATOM 703 C CA . ARG A 1 82 ? -11.183 7.909 14.040 1.00 95.06 82 ARG A CA 1
ATOM 704 C C . ARG A 1 82 ? -11.542 6.520 13.531 1.00 95.06 82 ARG A C 1
ATOM 706 O O . ARG A 1 82 ? -11.256 6.207 12.372 1.00 95.06 82 ARG A O 1
ATOM 713 N N . TYR A 1 83 ? -12.167 5.708 14.377 1.00 96.44 83 TYR A N 1
ATOM 714 C CA . TYR A 1 83 ? -12.360 4.283 14.148 1.00 96.44 83 TYR A CA 1
ATOM 715 C C . TYR A 1 83 ? -13.819 3.867 14.244 1.00 96.44 83 TYR A C 1
ATOM 717 O O . TYR A 1 83 ? -14.611 4.454 14.982 1.00 96.44 83 TYR A O 1
ATOM 725 N N . TYR A 1 84 ? -14.158 2.806 13.518 1.00 95.81 84 TYR A N 1
ATOM 726 C CA . TYR A 1 84 ? -15.372 2.053 13.796 1.00 95.81 84 TYR A CA 1
ATOM 727 C C . TYR A 1 84 ? -15.210 1.315 15.120 1.00 95.81 84 TYR A C 1
ATOM 729 O O . TYR A 1 84 ? -14.205 0.642 15.345 1.00 95.81 84 TYR A O 1
ATOM 737 N N . THR A 1 85 ? -16.193 1.469 16.004 1.00 95.25 85 THR A N 1
ATOM 738 C CA . THR A 1 85 ? -16.121 0.939 17.382 1.00 95.25 85 THR A CA 1
ATOM 739 C C . THR A 1 85 ? -17.078 -0.220 17.643 1.00 95.25 85 THR A C 1
ATOM 741 O O . THR A 1 85 ? -17.039 -0.825 18.709 1.00 95.25 85 THR A O 1
ATOM 744 N N . SER A 1 86 ? -17.921 -0.563 16.668 1.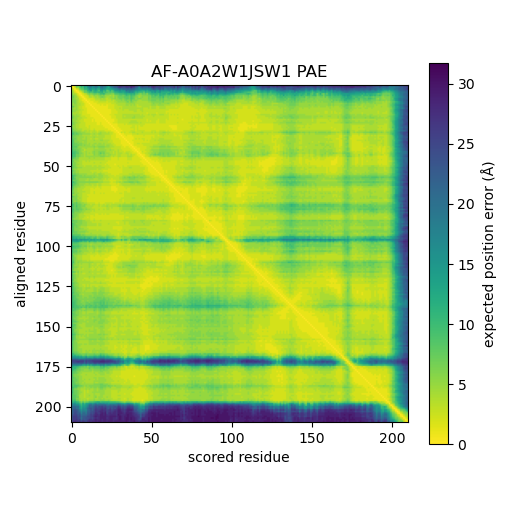00 95.25 86 SER A N 1
ATOM 745 C CA . SER A 1 86 ? -18.788 -1.740 16.704 1.00 95.25 86 SER A CA 1
ATOM 746 C C . SER A 1 86 ? -19.071 -2.238 15.288 1.00 95.25 86 SER A C 1
ATOM 748 O O . SER A 1 86 ? -18.940 -1.477 14.327 1.00 95.25 86 SER A O 1
ATOM 750 N N . LEU A 1 87 ? -19.498 -3.498 15.164 1.00 94.62 87 LEU A N 1
ATOM 751 C CA . LEU A 1 87 ? -19.955 -4.051 13.884 1.00 94.62 87 LEU A CA 1
ATOM 752 C C . LEU A 1 87 ? -21.123 -3.244 13.316 1.00 94.62 87 LEU A C 1
ATOM 754 O O . LEU A 1 87 ? -21.106 -2.900 12.145 1.00 94.62 87 LEU A O 1
ATOM 758 N N . LYS A 1 88 ? -22.068 -2.832 14.169 1.00 95.50 88 LYS A N 1
ATOM 759 C CA . LYS A 1 88 ? -23.189 -1.980 13.762 1.00 95.50 88 LYS A CA 1
ATOM 760 C C . LYS A 1 88 ? -22.719 -0.638 13.186 1.00 95.50 88 LYS A C 1
ATOM 762 O O . LYS A 1 88 ? -23.180 -0.236 12.128 1.00 95.50 88 LYS A O 1
ATOM 767 N N . ASP A 1 89 ? -21.779 0.040 13.852 1.00 93.94 89 ASP A N 1
ATOM 768 C CA . ASP A 1 89 ? -21.185 1.298 13.362 1.00 93.94 89 ASP A CA 1
ATOM 769 C C . ASP A 1 89 ? -20.499 1.101 12.001 1.00 93.94 89 ASP A C 1
ATOM 771 O O . ASP A 1 89 ? -20.618 1.953 11.124 1.00 93.94 89 ASP A O 1
ATOM 775 N N . PHE A 1 90 ? -19.821 -0.031 11.797 1.00 93.38 90 PHE A N 1
ATOM 776 C CA . PHE A 1 90 ? -19.230 -0.377 10.506 1.00 93.38 90 PHE A CA 1
ATOM 777 C C . PHE A 1 90 ? -20.299 -0.635 9.432 1.00 93.38 90 PHE A C 1
ATOM 779 O O . PHE A 1 90 ? -20.281 0.026 8.396 1.00 93.38 90 PHE A O 1
ATOM 786 N N . ASP A 1 91 ? -21.266 -1.514 9.696 1.00 93.06 91 ASP A N 1
ATOM 787 C CA . ASP A 1 91 ? -22.321 -1.905 8.751 1.00 93.06 91 ASP A CA 1
ATOM 788 C C . ASP A 1 91 ? -23.225 -0.737 8.347 1.00 93.06 91 ASP A C 1
ATOM 790 O O . ASP A 1 91 ? -23.677 -0.659 7.201 1.00 93.06 91 ASP A O 1
ATOM 794 N N . ASP A 1 92 ? -23.475 0.194 9.268 1.00 91.81 92 ASP A N 1
ATOM 795 C CA . ASP A 1 92 ? -24.320 1.361 9.031 1.00 91.81 92 ASP A CA 1
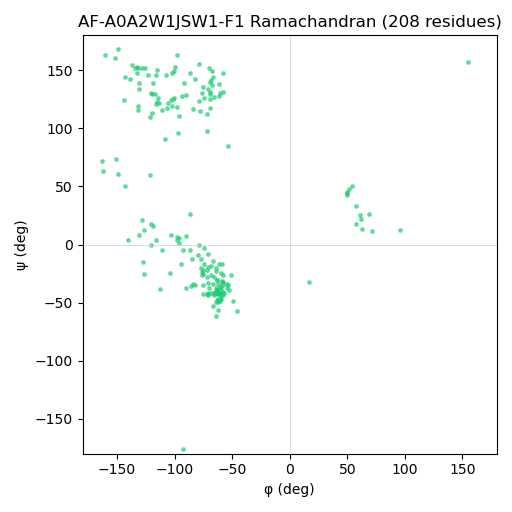ATOM 796 C C . ASP A 1 92 ? -23.626 2.428 8.177 1.00 91.81 92 ASP A C 1
ATOM 798 O O . ASP A 1 92 ? -24.309 3.203 7.510 1.00 91.81 92 ASP A O 1
ATOM 802 N N . ASN A 1 93 ? -22.290 2.482 8.163 1.00 89.81 93 ASN A N 1
ATOM 803 C CA . ASN A 1 93 ? -21.559 3.645 7.647 1.00 89.81 93 ASN A CA 1
ATOM 804 C C . ASN A 1 93 ? -20.504 3.326 6.579 1.00 89.81 93 ASN A C 1
ATOM 806 O O . ASN A 1 93 ? -20.165 4.212 5.792 1.00 89.81 93 ASN A O 1
ATOM 810 N N . TYR A 1 94 ? -19.952 2.114 6.539 1.00 90.75 94 TYR A N 1
ATOM 811 C CA . TYR A 1 94 ? -18.977 1.730 5.521 1.00 90.75 94 TYR A CA 1
ATOM 812 C C . TYR A 1 94 ? -19.673 1.466 4.176 1.00 90.75 94 TYR A C 1
ATOM 814 O O . TYR A 1 94 ? -20.716 0.814 4.112 1.00 90.75 94 TYR A O 1
ATOM 822 N N . ARG A 1 95 ? -19.101 1.985 3.080 1.00 86.31 95 ARG A N 1
ATOM 823 C CA . ARG A 1 95 ? -19.558 1.751 1.699 1.00 86.31 95 ARG A CA 1
ATOM 824 C C . ARG A 1 95 ? -21.008 2.151 1.401 1.00 86.31 95 ARG A C 1
ATOM 826 O O . ARG A 1 95 ? -21.663 1.560 0.545 1.00 86.31 95 ARG A O 1
ATOM 833 N N . LYS A 1 96 ? -21.506 3.209 2.051 1.00 85.38 96 LYS A N 1
ATOM 834 C CA . LYS A 1 96 ? -22.865 3.761 1.852 1.00 85.38 96 LYS A CA 1
ATOM 835 C C . LYS A 1 96 ? -22.980 4.790 0.717 1.00 85.38 96 LYS A C 1
ATOM 837 O O . LYS A 1 96 ? -23.846 5.657 0.749 1.00 85.38 96 LYS A O 1
ATOM 842 N N . GLY A 1 97 ? -22.108 4.717 -0.289 1.00 75.50 97 GLY A N 1
ATOM 843 C CA . GLY A 1 97 ? -22.203 5.550 -1.495 1.00 75.50 97 GLY A CA 1
ATOM 844 C C . GLY A 1 97 ? -21.358 6.827 -1.484 1.00 75.50 97 GLY A C 1
ATOM 845 O O . GLY A 1 97 ? -21.525 7.671 -2.361 1.00 75.50 97 GLY A O 1
ATOM 846 N N . ASN A 1 98 ? -20.418 6.976 -0.544 1.00 84.12 98 ASN A N 1
ATOM 847 C CA . ASN A 1 98 ? -19.407 8.032 -0.605 1.00 84.12 98 ASN A CA 1
ATOM 848 C C . ASN A 1 98 ? -18.041 7.431 -0.927 1.00 84.12 98 ASN A C 1
ATOM 850 O O . ASN A 1 98 ? -17.244 7.130 -0.043 1.00 84.12 98 ASN A O 1
ATOM 854 N N . ARG A 1 99 ? -17.741 7.353 -2.220 1.00 86.12 99 ARG A N 1
ATOM 855 C CA . ARG A 1 99 ? -16.509 6.754 -2.734 1.00 86.12 99 ARG A CA 1
ATOM 856 C C . ARG A 1 99 ? -15.219 7.337 -2.143 1.00 86.12 99 ARG A C 1
ATOM 858 O O . ARG A 1 99 ? -14.247 6.610 -1.972 1.00 86.12 99 ARG A O 1
ATOM 865 N N . LEU A 1 100 ? -15.187 8.635 -1.822 1.00 85.25 100 LEU A N 1
ATOM 866 C CA . LEU A 1 100 ? -14.013 9.248 -1.189 1.00 85.25 100 LEU A CA 1
ATOM 867 C C . LEU A 1 100 ? -13.816 8.728 0.241 1.00 85.25 100 LEU A C 1
ATOM 869 O O . LEU A 1 100 ? -12.685 8.450 0.633 1.00 85.25 100 LEU A O 1
ATOM 873 N N . LYS A 1 101 ? -14.905 8.592 1.006 1.00 83.75 101 LYS A N 1
ATOM 874 C CA . LYS A 1 101 ? -14.864 7.981 2.340 1.00 83.75 101 LYS A CA 1
ATOM 875 C C . LYS A 1 101 ? -14.499 6.503 2.250 1.00 83.75 101 LYS A C 1
ATOM 877 O O . LYS A 1 101 ? -13.620 6.073 2.982 1.00 83.75 101 LYS A O 1
ATOM 882 N N . ASP A 1 102 ? -15.085 5.780 1.303 1.00 85.19 102 ASP A N 1
ATOM 883 C CA . ASP A 1 102 ? -14.883 4.338 1.140 1.00 85.19 102 ASP A CA 1
ATOM 884 C C . ASP A 1 102 ? -13.424 3.991 0.821 1.00 85.19 102 ASP A C 1
ATOM 886 O O . ASP A 1 102 ? -12.867 3.068 1.408 1.00 85.19 102 ASP A O 1
ATOM 890 N N . VAL A 1 103 ? -12.782 4.776 -0.053 1.00 88.88 103 VAL A N 1
ATOM 891 C CA . VAL A 1 103 ? -11.341 4.663 -0.335 1.00 88.88 103 VAL A CA 1
ATOM 892 C C . VAL A 1 103 ? -10.486 5.173 0.833 1.00 88.88 103 VAL A C 1
ATOM 894 O O . VAL A 1 103 ? -9.346 4.758 1.001 1.00 88.88 103 VAL A O 1
ATOM 897 N N . GLY A 1 104 ? -11.001 6.107 1.632 1.00 89.88 104 GLY A N 1
ATOM 898 C CA . GLY A 1 104 ? -10.288 6.643 2.788 1.00 89.88 104 GLY A CA 1
ATOM 899 C C . GLY A 1 104 ? -10.272 5.705 3.996 1.00 89.88 104 GLY A C 1
ATOM 900 O O . GLY A 1 104 ? -9.395 5.844 4.847 1.00 89.88 104 GLY A O 1
ATOM 901 N N . SE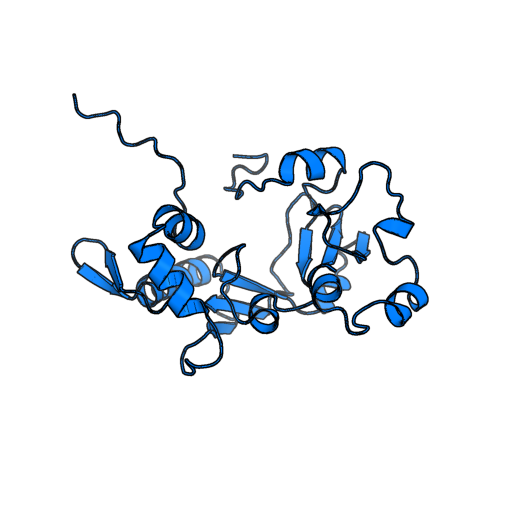R A 1 105 ? -11.227 4.786 4.101 1.00 92.50 105 SER A N 1
ATOM 902 C CA . SER A 1 105 ? -11.248 3.764 5.143 1.00 92.50 105 SER A CA 1
ATOM 903 C C . SER A 1 105 ? -10.149 2.729 4.915 1.00 92.50 105 SER A C 1
ATOM 905 O O . SER A 1 105 ? -9.965 2.225 3.810 1.00 92.50 105 SER A O 1
ATOM 907 N N . MET A 1 106 ? -9.430 2.403 5.985 1.00 94.19 106 MET A N 1
ATOM 908 C CA . MET A 1 106 ? -8.261 1.523 5.992 1.00 94.19 106 MET A CA 1
ATOM 909 C C . MET A 1 106 ? -8.327 0.569 7.181 1.00 94.19 106 MET A C 1
ATOM 911 O O . MET A 1 106 ? -8.921 0.886 8.216 1.00 94.19 106 MET A O 1
ATOM 915 N N . ILE A 1 107 ? -7.677 -0.581 7.051 1.00 95.38 107 ILE A N 1
ATOM 916 C CA . ILE A 1 107 ? -7.353 -1.451 8.180 1.00 95.38 107 ILE A CA 1
ATOM 917 C C . ILE A 1 107 ? -5.981 -1.030 8.696 1.00 95.38 107 ILE A C 1
ATOM 919 O O . ILE A 1 107 ? -5.032 -0.934 7.921 1.00 95.38 107 ILE A O 1
ATOM 923 N N . ILE A 1 108 ? -5.877 -0.796 9.999 1.00 95.81 108 ILE A N 1
ATOM 924 C CA . ILE A 1 108 ? -4.605 -0.571 10.680 1.00 95.81 108 ILE A CA 1
ATOM 925 C C . ILE A 1 108 ? -4.269 -1.818 11.482 1.00 95.81 108 ILE A C 1
ATOM 927 O O . ILE A 1 108 ? -5.041 -2.218 12.356 1.00 95.81 108 ILE A O 1
ATOM 931 N N . LEU A 1 109 ? -3.111 -2.403 11.195 1.00 95.81 109 LEU A N 1
ATOM 932 C CA . LEU A 1 109 ? -2.510 -3.473 11.978 1.00 95.81 109 LEU A CA 1
ATOM 933 C C . LEU A 1 109 ? -1.462 -2.853 12.899 1.00 95.81 109 LEU A C 1
ATOM 935 O O . LEU A 1 109 ? -0.495 -2.247 12.428 1.00 95.81 109 LEU A O 1
ATOM 939 N N . LYS A 1 110 ? -1.678 -2.989 14.203 1.00 93.00 110 LYS A N 1
ATOM 940 C CA . LYS A 1 110 ? -0.855 -2.358 15.232 1.00 93.00 110 LYS A CA 1
ATOM 941 C C . LYS A 1 110 ? 0.188 -3.312 15.794 1.00 93.00 110 LYS A C 1
ATOM 943 O O . LYS A 1 110 ? 0.073 -4.529 15.655 1.00 93.00 110 LYS A O 1
ATOM 948 N N . ASP A 1 111 ? 1.186 -2.734 16.458 1.00 89.88 111 ASP A N 1
ATOM 949 C CA . ASP A 1 111 ? 2.214 -3.451 17.230 1.00 89.88 111 ASP A CA 1
ATOM 950 C C . ASP A 1 111 ? 3.070 -4.410 16.385 1.00 89.88 111 ASP A C 1
ATOM 952 O O . ASP A 1 111 ? 3.656 -5.371 16.883 1.00 89.88 111 ASP A O 1
ATOM 956 N N . LEU A 1 112 ? 3.164 -4.122 15.085 1.00 89.81 112 LEU A N 1
ATOM 957 C CA . LEU A 1 112 ? 4.003 -4.845 14.131 1.00 89.81 112 LEU A CA 1
ATOM 958 C C . LEU A 1 112 ? 5.394 -4.225 13.962 1.00 89.81 112 LEU A C 1
ATOM 960 O O . LEU A 1 112 ? 6.225 -4.778 13.245 1.00 89.81 112 LEU A O 1
ATOM 964 N N . ASN A 1 113 ? 5.662 -3.079 14.598 1.00 87.38 113 ASN A N 1
ATOM 965 C CA . ASN A 1 113 ? 6.935 -2.353 14.514 1.00 87.38 113 ASN A CA 1
ATOM 966 C C . ASN A 1 113 ? 7.407 -2.141 13.062 1.00 87.38 113 ASN A C 1
ATOM 968 O O . ASN A 1 113 ? 8.576 -2.354 12.733 1.00 87.38 113 ASN A O 1
ATOM 972 N N . GLY A 1 114 ? 6.471 -1.779 12.178 1.00 87.19 114 GLY A N 1
ATOM 973 C CA . GLY A 1 114 ? 6.723 -1.568 10.753 1.00 87.19 114 GLY A CA 1
ATOM 974 C C . GLY A 1 114 ? 6.986 -2.842 9.940 1.00 87.19 114 GLY A C 1
ATOM 975 O O . GLY A 1 114 ? 7.418 -2.742 8.794 1.00 87.19 114 GLY A O 1
ATOM 976 N N . LYS A 1 115 ? 6.752 -4.042 10.492 1.00 88.88 115 LYS A N 1
ATOM 977 C CA . LYS A 1 115 ? 7.078 -5.323 9.843 1.00 88.88 115 LYS A CA 1
ATOM 978 C C . LYS A 1 115 ? 5.841 -6.196 9.666 1.00 88.88 115 LYS A C 1
ATOM 980 O O . LYS A 1 115 ? 5.329 -6.773 10.620 1.00 88.88 115 LYS A O 1
ATOM 985 N N . LEU A 1 116 ? 5.405 -6.365 8.418 1.00 91.19 116 LEU A N 1
ATOM 986 C CA . LEU A 1 116 ? 4.351 -7.312 8.059 1.00 91.19 116 LEU A CA 1
ATOM 987 C C . LEU A 1 116 ? 4.968 -8.574 7.432 1.00 91.19 116 LEU A C 1
ATOM 989 O O . LEU A 1 116 ? 5.614 -8.473 6.387 1.00 91.19 116 LEU A O 1
ATOM 993 N N . PRO A 1 117 ? 4.778 -9.771 8.013 1.00 89.44 117 PRO A N 1
ATOM 994 C CA . PRO A 1 117 ? 5.213 -11.003 7.371 1.00 89.44 117 PRO A CA 1
ATOM 995 C C . PRO A 1 117 ? 4.404 -11.244 6.093 1.00 89.44 117 PRO A C 1
ATOM 997 O O . PRO A 1 117 ? 3.175 -11.275 6.118 1.00 89.44 117 PRO A O 1
ATOM 1000 N N . LEU A 1 118 ? 5.101 -11.456 4.975 1.00 93.75 118 LEU A N 1
ATOM 1001 C CA . LEU A 1 118 ? 4.444 -11.717 3.695 1.00 93.75 118 LEU A CA 1
ATOM 1002 C C . LEU A 1 118 ? 3.797 -13.107 3.665 1.00 93.75 118 LEU A C 1
ATOM 1004 O O . LEU A 1 118 ? 2.653 -13.254 3.243 1.00 93.75 118 LEU A O 1
ATOM 1008 N N . ARG A 1 119 ? 4.486 -14.138 4.162 1.00 93.75 119 ARG A N 1
ATOM 1009 C CA . ARG A 1 119 ? 3.929 -15.495 4.255 1.00 93.75 119 ARG A CA 1
ATOM 1010 C C . ARG A 1 119 ? 3.142 -15.713 5.553 1.00 93.75 119 ARG A C 1
ATOM 1012 O O . ARG A 1 119 ? 3.525 -15.174 6.595 1.00 93.75 119 ARG A O 1
ATOM 1019 N N . PRO A 1 120 ? 2.086 -16.551 5.515 1.00 94.81 120 PRO A N 1
ATOM 1020 C CA . PRO A 1 120 ? 1.556 -17.291 4.353 1.00 94.81 120 PRO A CA 1
ATOM 1021 C C . PRO A 1 120 ? 0.473 -16.529 3.557 1.00 94.81 120 PRO A C 1
ATOM 1023 O O . PRO A 1 120 ? -0.201 -17.104 2.699 1.00 94.81 120 PRO A O 1
ATOM 1026 N N . HIS A 1 121 ? 0.238 -15.255 3.879 1.00 96.25 121 HIS A N 1
ATOM 1027 C CA . HIS A 1 121 ? -0.983 -14.565 3.467 1.00 96.25 121 HIS A CA 1
ATOM 1028 C C . HIS A 1 121 ? -0.861 -13.756 2.177 1.00 96.25 121 HIS A C 1
ATOM 1030 O O . HIS A 1 121 ? -1.893 -13.440 1.588 1.00 96.25 121 HIS A O 1
ATOM 1036 N N . LEU A 1 122 ? 0.344 -13.438 1.711 1.00 97.00 122 LEU A N 1
ATOM 1037 C CA . LEU A 1 122 ? 0.560 -12.832 0.404 1.00 97.00 122 LEU A CA 1
ATOM 1038 C C . LEU A 1 122 ? 0.064 -13.787 -0.688 1.00 97.00 122 LEU A C 1
ATOM 1040 O O . LEU A 1 122 ? 0.427 -14.960 -0.709 1.00 97.00 122 LEU A O 1
ATOM 1044 N N . LYS A 1 123 ? -0.791 -13.285 -1.580 1.00 97.00 123 LYS A N 1
ATOM 1045 C CA . LYS A 1 123 ? -1.377 -14.063 -2.679 1.00 97.00 123 LYS A CA 1
ATOM 1046 C C . LYS A 1 123 ? -0.892 -13.618 -4.039 1.00 97.00 123 LYS A C 1
ATOM 1048 O O . LYS A 1 123 ? -0.701 -14.468 -4.904 1.00 97.00 123 LYS A O 1
ATOM 1053 N N . LYS A 1 124 ? -0.723 -12.309 -4.236 1.00 96.19 124 LYS A N 1
ATOM 1054 C CA . LYS A 1 124 ? -0.333 -11.762 -5.536 1.00 96.19 124 LYS A CA 1
ATOM 1055 C C . LYS A 1 124 ? 0.604 -10.577 -5.394 1.00 96.19 124 LYS A C 1
ATOM 1057 O O . LYS A 1 124 ? 0.411 -9.728 -4.522 1.00 96.19 124 LYS A O 1
ATOM 1062 N N . PHE A 1 125 ? 1.537 -10.486 -6.328 1.00 95.19 125 PHE A N 1
ATOM 1063 C CA . PHE A 1 125 ? 2.182 -9.237 -6.699 1.00 95.19 125 PHE A CA 1
ATOM 1064 C C . PHE A 1 125 ? 1.425 -8.632 -7.874 1.00 95.19 125 PHE A C 1
ATOM 1066 O O . PHE A 1 125 ? 1.205 -9.300 -8.887 1.00 95.19 125 PHE A O 1
ATOM 1073 N N . ILE A 1 126 ? 1.033 -7.369 -7.755 1.00 93.00 126 ILE A N 1
ATOM 1074 C CA . ILE A 1 126 ? 0.354 -6.649 -8.828 1.00 93.00 126 ILE A CA 1
ATOM 1075 C C . ILE A 1 126 ? 1.235 -5.488 -9.260 1.00 93.00 126 ILE A C 1
ATOM 1077 O O . ILE A 1 126 ? 1.690 -4.710 -8.427 1.00 93.00 126 ILE A O 1
ATOM 1081 N N . PHE A 1 127 ? 1.468 -5.371 -10.561 1.00 91.31 127 PHE A N 1
ATOM 1082 C CA . PHE A 1 127 ? 2.311 -4.335 -11.131 1.00 91.31 127 PHE A CA 1
ATOM 1083 C C . PHE A 1 127 ? 1.610 -3.626 -12.296 1.00 91.31 127 PHE A C 1
ATOM 1085 O O . PHE A 1 127 ? 1.037 -4.275 -13.174 1.00 91.31 127 PHE A O 1
ATOM 1092 N N . ASP A 1 128 ? 1.656 -2.297 -12.319 1.00 90.69 128 ASP A N 1
ATOM 1093 C CA . ASP A 1 128 ? 1.076 -1.480 -13.385 1.00 90.69 128 ASP A CA 1
ATOM 1094 C C . ASP A 1 128 ? 2.005 -1.469 -14.607 1.00 90.69 128 ASP A C 1
ATOM 1096 O O . ASP A 1 128 ? 3.154 -1.054 -14.505 1.00 90.69 128 ASP A O 1
ATOM 1100 N N . ASN A 1 129 ? 1.529 -1.873 -15.794 1.00 91.12 129 ASN A N 1
ATOM 1101 C CA . ASN A 1 129 ? 2.287 -1.669 -17.033 1.00 91.12 129 ASN A CA 1
ATOM 1102 C C . ASN A 1 129 ? 2.275 -0.176 -17.403 1.00 91.12 129 ASN A C 1
ATOM 1104 O O . ASN A 1 129 ? 1.215 0.312 -17.808 1.00 91.12 129 ASN A O 1
ATOM 1108 N N . PRO A 1 130 ? 3.408 0.550 -17.346 1.00 90.50 130 PRO A N 1
ATOM 1109 C CA . PRO A 1 130 ? 3.412 1.973 -17.657 1.00 90.50 130 PRO A CA 1
ATOM 1110 C C . PRO A 1 130 ? 3.294 2.269 -19.158 1.00 90.50 130 PRO A C 1
ATOM 1112 O O . PRO A 1 130 ? 2.975 3.397 -19.520 1.00 90.50 130 PRO A O 1
ATOM 1115 N N . ASN A 1 131 ? 3.542 1.273 -20.022 1.00 90.75 131 ASN A N 1
ATOM 1116 C CA . ASN A 1 131 ? 3.601 1.417 -21.481 1.00 90.75 131 ASN A CA 1
ATOM 1117 C C . ASN A 1 131 ? 4.504 2.583 -21.939 1.00 90.75 131 ASN A C 1
ATOM 1119 O O . ASN A 1 131 ? 4.134 3.392 -22.788 1.00 90.75 131 ASN A O 1
ATOM 1123 N N . LEU A 1 132 ? 5.693 2.675 -21.336 1.00 92.75 132 LEU A N 1
ATOM 1124 C CA . LEU A 1 132 ? 6.701 3.686 -21.647 1.00 92.75 132 LEU A CA 1
ATOM 1125 C C . LEU A 1 132 ? 7.968 3.046 -22.203 1.00 92.75 132 LEU A C 1
ATOM 1127 O O . LEU A 1 132 ? 8.387 1.983 -21.738 1.00 92.75 132 LEU A O 1
ATOM 1131 N N . PHE A 1 133 ? 8.614 3.757 -23.123 1.00 93.25 133 PHE A N 1
ATOM 1132 C CA . PHE A 1 133 ? 10.003 3.512 -23.485 1.00 93.25 133 PHE A CA 1
ATOM 1133 C C . PHE A 1 133 ? 10.929 4.382 -22.643 1.00 93.25 133 PHE A C 1
ATOM 1135 O O . PHE A 1 133 ? 10.664 5.565 -22.440 1.00 93.25 133 PHE A O 1
ATOM 1142 N N . VAL A 1 134 ? 12.040 3.800 -22.209 1.00 90.56 134 VAL A N 1
ATOM 1143 C CA . VAL A 1 134 ? 13.126 4.501 -21.525 1.00 90.56 134 VAL A CA 1
ATOM 1144 C C . VAL A 1 134 ? 14.458 4.121 -22.161 1.00 90.56 134 VAL A C 1
ATOM 1146 O O . VAL A 1 134 ? 14.604 3.024 -22.704 1.00 90.56 134 VAL A O 1
ATOM 1149 N N . ASN A 1 135 ? 15.430 5.027 -22.088 1.00 90.25 135 ASN A N 1
ATOM 1150 C CA . ASN A 1 135 ? 16.811 4.720 -22.440 1.00 90.25 135 ASN A CA 1
ATOM 1151 C C . ASN A 1 135 ? 17.481 4.084 -21.222 1.00 90.25 135 ASN A C 1
ATOM 1153 O O . ASN A 1 135 ? 17.608 4.720 -20.177 1.00 90.25 135 ASN A O 1
ATOM 1157 N N . TYR A 1 136 ? 17.893 2.828 -21.348 1.00 87.50 136 TYR A N 1
ATOM 1158 C CA . TYR A 1 136 ? 18.575 2.084 -20.299 1.00 87.50 136 TYR A CA 1
ATOM 1159 C C . TYR A 1 136 ? 19.815 1.420 -20.888 1.00 87.50 136 TYR A C 1
ATOM 1161 O O . TYR A 1 136 ? 19.699 0.620 -21.812 1.00 87.50 136 TYR A O 1
ATOM 1169 N N . LYS A 1 137 ? 21.000 1.765 -20.364 1.00 89.50 137 LYS A N 1
ATOM 1170 C CA . LYS A 1 137 ? 22.302 1.302 -20.886 1.00 89.50 137 LYS A CA 1
ATOM 1171 C C . LYS A 1 137 ? 22.451 1.535 -22.400 1.00 89.50 137 LYS A C 1
ATOM 1173 O O . LYS A 1 137 ? 22.827 0.632 -23.132 1.00 89.50 137 LYS A O 1
ATOM 1178 N N . ASN A 1 138 ? 22.123 2.748 -22.854 1.00 91.00 138 ASN A N 1
ATOM 1179 C CA . ASN A 1 138 ? 22.158 3.170 -24.264 1.00 91.00 138 ASN A CA 1
ATOM 1180 C C . ASN A 1 138 ? 21.211 2.406 -25.209 1.00 91.00 138 ASN A C 1
ATOM 1182 O O . ASN A 1 138 ? 21.297 2.564 -26.422 1.00 91.00 138 ASN A O 1
ATOM 1186 N N . GLU A 1 139 ? 20.258 1.642 -24.669 1.00 93.44 139 GLU A N 1
ATOM 1187 C CA . GLU A 1 139 ? 19.245 0.933 -25.448 1.00 93.44 139 GLU A CA 1
ATOM 1188 C C . GLU A 1 139 ? 17.839 1.416 -25.087 1.00 93.44 139 GLU A C 1
ATOM 1190 O O . GLU A 1 139 ? 17.500 1.614 -23.916 1.00 93.44 139 GLU A O 1
ATOM 1195 N N . LYS A 1 140 ? 16.986 1.566 -26.102 1.00 94.75 140 LYS A N 1
ATOM 1196 C CA . LYS A 1 140 ? 15.570 1.875 -25.909 1.00 94.75 140 LYS A CA 1
ATOM 1197 C C . LYS A 1 140 ? 14.831 0.604 -25.494 1.00 94.75 140 LYS A C 1
ATOM 1199 O O . LYS A 1 140 ? 14.722 -0.333 -26.281 1.00 94.75 140 LYS A O 1
ATOM 1204 N N . LYS A 1 141 ? 14.295 0.574 -24.272 1.00 94.44 141 LYS A N 1
ATOM 1205 C CA . LYS A 1 141 ? 13.569 -0.582 -23.717 1.00 94.44 141 LYS A CA 1
ATOM 1206 C C . LYS A 1 141 ? 12.218 -0.177 -23.164 1.00 94.44 141 LYS A C 1
ATOM 1208 O O . LYS A 1 141 ? 12.043 0.951 -22.701 1.00 94.44 141 LYS A O 1
ATOM 1213 N N . TYR A 1 142 ? 11.261 -1.103 -23.179 1.00 93.19 142 TYR A N 1
ATOM 1214 C CA . TYR A 1 142 ? 10.029 -0.895 -22.431 1.00 93.19 142 TYR A CA 1
ATOM 1215 C C . TYR A 1 142 ? 10.327 -0.954 -20.936 1.00 93.19 142 TYR A C 1
ATOM 1217 O O . TYR A 1 142 ? 10.933 -1.909 -20.447 1.00 93.19 142 TYR A O 1
ATOM 1225 N N . LEU A 1 143 ? 9.842 0.035 -20.190 1.00 91.69 143 LEU A N 1
ATOM 1226 C CA . LEU A 1 143 ? 10.014 0.078 -18.741 1.00 91.69 143 LEU A CA 1
ATOM 1227 C C . LEU A 1 143 ? 9.419 -1.171 -18.061 1.00 91.69 143 LEU A C 1
ATOM 1229 O O . LEU A 1 143 ? 10.005 -1.706 -17.126 1.00 91.69 143 LEU A O 1
ATOM 1233 N N . SER A 1 144 ? 8.317 -1.715 -18.586 1.00 90.69 144 SER A N 1
ATOM 1234 C CA . SER A 1 144 ? 7.734 -2.979 -18.111 1.00 90.69 144 SER A CA 1
ATOM 1235 C C . SER A 1 144 ? 8.641 -4.200 -18.302 1.00 90.69 144 SER A C 1
ATOM 1237 O O . SER A 1 144 ? 8.586 -5.111 -17.482 1.00 90.69 144 SER A O 1
ATOM 1239 N N . GLN A 1 145 ? 9.499 -4.233 -19.329 1.00 90.88 145 GLN A N 1
ATOM 1240 C CA . GLN A 1 145 ? 10.456 -5.332 -19.531 1.00 90.88 145 GLN A CA 1
ATOM 1241 C C . GLN A 1 145 ? 11.581 -5.290 -18.493 1.00 90.88 145 GLN A C 1
ATOM 1243 O O . GLN A 1 145 ? 11.945 -6.328 -17.934 1.00 90.88 145 GLN A O 1
ATOM 1248 N N . LEU A 1 146 ? 12.099 -4.090 -18.206 1.00 91.00 146 LEU A N 1
ATOM 1249 C CA . LEU A 1 146 ? 13.119 -3.880 -17.175 1.00 91.00 146 LEU A CA 1
ATOM 1250 C C . LEU A 1 146 ? 12.588 -4.315 -15.806 1.00 91.00 146 LEU A C 1
ATOM 1252 O O . LEU A 1 146 ? 13.218 -5.108 -15.112 1.00 91.00 146 LEU A O 1
ATOM 1256 N N . LEU A 1 147 ? 11.381 -3.864 -15.469 1.00 88.38 147 LEU A N 1
ATOM 1257 C CA . LEU A 1 147 ? 10.743 -4.164 -14.190 1.00 88.38 147 LEU A CA 1
ATOM 1258 C C . LEU A 1 147 ? 10.324 -5.629 -14.078 1.00 88.38 147 LEU A C 1
ATOM 1260 O O . LEU A 1 147 ? 10.480 -6.220 -13.018 1.00 88.38 147 LEU A O 1
ATOM 1264 N N . GLY A 1 148 ? 9.856 -6.246 -15.165 1.00 89.62 148 GLY A N 1
ATOM 1265 C CA . GLY A 1 148 ? 9.549 -7.677 -15.190 1.00 89.62 148 GLY A CA 1
ATOM 1266 C C . GLY A 1 148 ? 10.783 -8.551 -14.955 1.00 89.62 148 GLY A C 1
ATOM 1267 O O . GLY A 1 148 ? 10.700 -9.545 -14.236 1.00 89.62 148 GLY A O 1
ATOM 1268 N N . THR A 1 149 ? 11.930 -8.161 -15.520 1.00 91.62 149 THR A N 1
ATOM 1269 C CA . THR A 1 149 ? 13.212 -8.852 -15.300 1.00 91.62 149 THR A CA 1
ATOM 1270 C C . THR A 1 149 ? 13.642 -8.752 -13.843 1.00 91.62 149 THR A C 1
ATOM 1272 O O . THR A 1 149 ? 13.929 -9.769 -13.215 1.00 91.62 149 THR A O 1
ATOM 1275 N N . GLU A 1 150 ? 13.624 -7.538 -13.294 1.00 90.00 150 GLU A N 1
ATOM 1276 C CA . GLU A 1 150 ? 14.038 -7.294 -11.915 1.00 90.00 150 GLU A CA 1
ATOM 1277 C C . GLU A 1 150 ? 13.098 -7.958 -10.905 1.00 90.00 150 GLU A C 1
ATOM 1279 O O . GLU A 1 150 ? 13.551 -8.612 -9.971 1.00 90.00 150 GLU A O 1
ATOM 1284 N N . LEU A 1 151 ? 11.783 -7.888 -11.134 1.00 90.00 151 LEU A N 1
ATOM 1285 C CA . LEU A 1 151 ? 10.806 -8.565 -10.289 1.00 90.00 151 LEU A CA 1
ATOM 1286 C C . LEU A 1 151 ? 11.019 -10.079 -10.302 1.00 90.00 151 LEU A C 1
ATOM 1288 O O . LEU A 1 151 ? 10.959 -10.705 -9.251 1.00 90.00 151 LEU A O 1
ATOM 1292 N N . LYS A 1 152 ? 11.281 -10.680 -11.470 1.00 92.44 152 LYS A N 1
ATOM 1293 C CA . LYS A 1 152 ? 11.565 -12.119 -11.559 1.00 92.44 152 LYS A CA 1
ATOM 1294 C C . LYS A 1 152 ? 12.806 -12.492 -10.745 1.00 92.44 152 LYS A C 1
ATOM 1296 O O . LYS A 1 152 ? 12.769 -13.508 -10.060 1.00 92.44 152 LYS A O 1
ATOM 1301 N N . ARG A 1 153 ? 13.861 -11.673 -10.810 1.00 94.69 153 ARG A N 1
ATOM 1302 C CA . ARG A 1 153 ? 15.099 -11.860 -10.045 1.00 94.69 153 ARG A CA 1
ATOM 1303 C C . ARG A 1 153 ? 14.839 -11.786 -8.538 1.00 94.69 153 ARG A C 1
ATOM 1305 O O . ARG A 1 153 ? 15.095 -12.757 -7.842 1.00 94.69 153 ARG A O 1
ATOM 1312 N N . VAL A 1 154 ? 14.256 -10.683 -8.058 1.00 92.62 154 VAL A N 1
ATOM 1313 C CA . VAL A 1 154 ? 13.986 -10.459 -6.625 1.00 92.62 154 VAL A CA 1
ATOM 1314 C C . VAL A 1 154 ? 13.048 -11.522 -6.058 1.00 92.62 154 VAL A C 1
ATOM 1316 O O . VAL A 1 154 ? 13.288 -12.034 -4.972 1.00 92.62 154 VAL A O 1
ATOM 1319 N N . VAL A 1 155 ? 11.993 -11.884 -6.791 1.00 93.81 155 VAL A N 1
ATOM 1320 C CA . VAL A 1 155 ? 11.058 -12.935 -6.367 1.00 93.81 155 VAL A CA 1
ATOM 1321 C C . VAL A 1 155 ? 11.757 -14.290 -6.254 1.00 93.81 155 VAL A C 1
ATOM 1323 O O . VAL A 1 155 ? 11.463 -15.01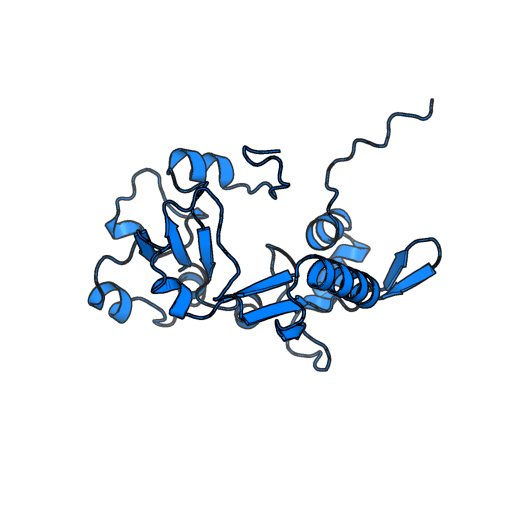7 -5.313 1.00 93.81 155 VAL A O 1
ATOM 1326 N N . GLY A 1 156 ? 12.676 -14.609 -7.172 1.00 95.12 156 GLY A N 1
ATOM 1327 C CA . GLY A 1 156 ? 13.432 -15.861 -7.132 1.00 95.12 156 GLY A CA 1
ATOM 1328 C C . GLY A 1 156 ? 14.458 -15.925 -6.004 1.00 95.12 156 GLY A C 1
ATOM 1329 O O . GLY A 1 156 ? 14.555 -16.912 -5.296 1.00 95.12 156 GLY A O 1
ATOM 1330 N N . GLU A 1 157 ? 15.182 -14.834 -5.767 1.00 96.56 157 GLU A N 1
ATOM 1331 C CA . GLU A 1 157 ? 16.168 -14.755 -4.677 1.00 96.56 157 GLU A CA 1
ATOM 1332 C C . GLU A 1 157 ? 15.551 -14.804 -3.272 1.00 96.56 157 GLU A C 1
ATOM 1334 O O . GLU A 1 157 ? 16.276 -14.949 -2.293 1.00 96.56 157 GLU A O 1
ATOM 1339 N N . ASN A 1 158 ? 14.232 -14.627 -3.163 1.00 94.56 158 ASN A N 1
ATOM 1340 C CA . ASN A 1 158 ? 13.515 -14.567 -1.891 1.00 94.56 158 ASN A CA 1
ATOM 1341 C C . ASN A 1 158 ? 12.463 -15.682 -1.752 1.00 94.56 158 ASN A C 1
ATOM 1343 O O . ASN A 1 158 ? 11.581 -15.564 -0.901 1.00 94.56 158 ASN A O 1
ATOM 1347 N N . ASP A 1 159 ? 12.531 -16.729 -2.581 1.00 94.88 159 ASP A N 1
ATOM 1348 C CA . ASP A 1 159 ? 11.637 -17.892 -2.543 1.00 94.88 159 ASP A CA 1
ATOM 1349 C C . ASP A 1 159 ? 10.143 -17.512 -2.603 1.00 94.88 159 ASP A C 1
ATOM 1351 O O . ASP A 1 159 ? 9.344 -17.920 -1.756 1.00 94.88 159 ASP A O 1
ATOM 1355 N N . PHE A 1 160 ? 9.744 -16.672 -3.564 1.00 96.81 160 PHE A N 1
ATOM 1356 C CA . PHE A 1 160 ? 8.350 -16.247 -3.786 1.00 96.81 160 PHE A CA 1
ATOM 1357 C C . PHE A 1 160 ? 7.819 -16.608 -5.187 1.00 96.81 160 PHE A C 1
ATOM 1359 O O . PHE A 1 160 ? 6.839 -16.022 -5.655 1.00 96.81 160 PHE A O 1
ATOM 1366 N N . GLU A 1 161 ? 8.453 -17.534 -5.908 1.00 95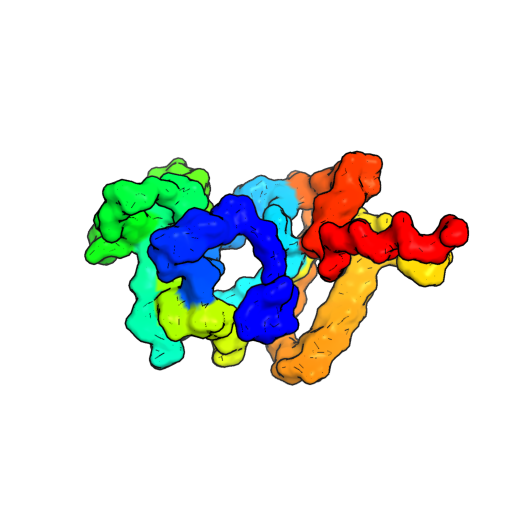.69 161 GLU A N 1
ATOM 1367 C CA . GLU A 1 161 ? 8.089 -17.891 -7.287 1.00 95.69 161 GLU A CA 1
ATOM 1368 C C . GLU A 1 161 ? 6.694 -18.507 -7.424 1.00 95.69 161 GLU A C 1
ATOM 1370 O O . GLU A 1 161 ? 6.105 -18.433 -8.507 1.00 95.69 161 GLU A O 1
ATOM 1375 N N . ASP A 1 162 ? 6.173 -19.079 -6.336 1.00 95.56 162 ASP A N 1
ATOM 1376 C CA . ASP A 1 162 ? 4.813 -19.604 -6.188 1.00 95.56 162 ASP A CA 1
ATOM 1377 C C . ASP A 1 162 ? 3.744 -18.500 -6.131 1.00 95.56 162 ASP A C 1
ATOM 1379 O O . ASP A 1 162 ? 2.569 -18.769 -6.384 1.00 95.56 162 ASP A O 1
ATOM 1383 N N . ILE A 1 163 ? 4.122 -17.257 -5.817 1.00 97.31 163 ILE A N 1
ATOM 1384 C CA . ILE A 1 163 ? 3.184 -16.138 -5.729 1.00 97.31 163 ILE A CA 1
ATOM 1385 C C . ILE A 1 163 ? 2.787 -15.665 -7.131 1.00 97.31 163 ILE A C 1
ATOM 1387 O O . ILE A 1 163 ? 3.621 -15.374 -7.995 1.00 97.31 163 ILE A O 1
ATOM 1391 N N . GLU A 1 164 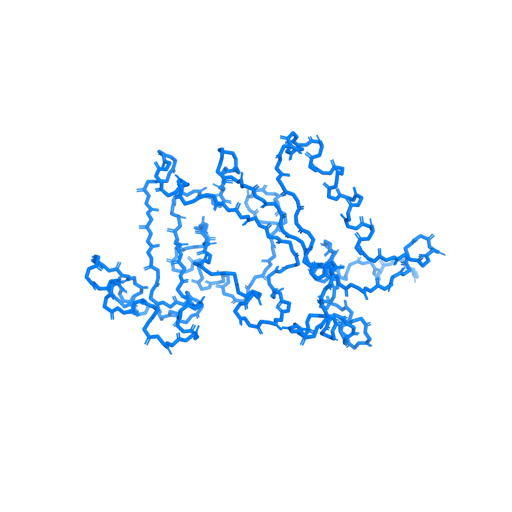? 1.478 -15.526 -7.351 1.00 95.56 164 GLU A N 1
ATOM 1392 C CA . GLU A 1 164 ? 0.932 -15.049 -8.619 1.00 95.56 164 GLU A CA 1
ATOM 1393 C C . GLU A 1 164 ? 1.425 -13.628 -8.929 1.00 95.56 164 GLU A C 1
ATOM 1395 O O . GLU A 1 164 ? 1.445 -12.743 -8.071 1.00 95.56 164 GLU A O 1
ATOM 1400 N N . ARG A 1 165 ? 1.787 -13.384 -10.191 1.00 93.31 165 ARG A N 1
ATOM 1401 C CA . ARG A 1 165 ? 2.225 -12.072 -10.681 1.00 93.31 165 ARG A CA 1
ATOM 1402 C C . ARG A 1 165 ? 1.237 -11.560 -11.715 1.00 93.31 165 ARG A C 1
ATOM 1404 O O . ARG A 1 165 ? 1.040 -12.188 -12.754 1.00 93.31 165 ARG A O 1
ATOM 1411 N N . VAL A 1 166 ? 0.652 -10.399 -11.452 1.00 91.31 166 VAL A N 1
ATOM 1412 C CA . VAL A 1 166 ? -0.352 -9.773 -12.313 1.00 91.31 166 VAL A CA 1
ATOM 1413 C C . VAL A 1 166 ? 0.208 -8.482 -12.894 1.00 91.31 166 VAL A C 1
ATOM 1415 O O . VAL A 1 166 ? 0.556 -7.561 -12.161 1.00 91.31 166 VAL A O 1
ATOM 1418 N N . LEU A 1 167 ? 0.247 -8.397 -14.223 1.00 88.31 167 LEU A N 1
ATOM 1419 C CA . LEU A 1 167 ? 0.559 -7.163 -14.940 1.00 88.31 167 LEU A CA 1
ATOM 1420 C C . LEU A 1 167 ? -0.746 -6.461 -15.342 1.00 88.31 167 LEU A C 1
ATOM 1422 O O . LEU A 1 167 ? -1.464 -6.945 -16.224 1.00 88.31 167 LEU A O 1
ATOM 1426 N N . ARG A 1 168 ? -1.061 -5.316 -14.727 1.00 88.44 168 ARG A N 1
ATOM 1427 C CA . ARG A 1 168 ? -2.232 -4.512 -15.106 1.00 88.44 168 ARG A CA 1
ATOM 1428 C C . ARG A 1 168 ? -2.032 -3.861 -16.473 1.00 88.44 168 ARG A C 1
ATOM 1430 O O . ARG A 1 168 ? -0.914 -3.581 -16.893 1.00 88.44 168 ARG A O 1
ATOM 1437 N N . HIS A 1 169 ? -3.142 -3.626 -17.173 1.00 84.69 169 HIS A N 1
ATOM 1438 C CA . HIS A 1 169 ? -3.197 -3.062 -18.533 1.00 84.69 169 HIS A CA 1
ATOM 1439 C C . HIS A 1 169 ? -2.512 -3.891 -19.625 1.00 84.69 169 HIS A C 1
ATOM 1441 O O . HIS A 1 169 ? -2.197 -3.362 -20.686 1.00 84.69 169 HIS A O 1
ATOM 1447 N N . LYS A 1 170 ? -2.314 -5.200 -19.424 1.00 72.12 170 LYS A N 1
ATOM 1448 C CA . LYS A 1 170 ? -1.711 -6.059 -20.457 1.00 72.12 170 LYS A CA 1
ATOM 1449 C C . LYS A 1 170 ? -2.499 -6.049 -21.782 1.00 72.12 170 LYS A C 1
ATOM 1451 O O . LYS A 1 170 ? -1.891 -6.156 -22.840 1.00 72.12 170 LYS A O 1
ATOM 1456 N N . HIS A 1 171 ? -3.831 -5.892 -21.727 1.00 64.38 171 HIS A N 1
ATOM 1457 C CA . HIS A 1 171 ? -4.712 -6.085 -22.893 1.00 64.38 171 HIS A CA 1
ATOM 1458 C C . HIS A 1 171 ? -5.880 -5.082 -23.052 1.00 64.38 171 HIS A C 1
ATOM 1460 O O . HIS A 1 171 ? -6.696 -5.268 -23.951 1.00 64.38 171 HIS A O 1
ATOM 1466 N N . LYS A 1 172 ? -6.027 -4.038 -22.211 1.00 57.72 172 LYS A N 1
ATOM 1467 C CA . LYS A 1 172 ? -7.161 -3.083 -22.300 1.00 57.72 172 LYS A CA 1
ATOM 1468 C C . LYS A 1 172 ? -6.760 -1.643 -21.953 1.00 57.72 172 LYS A C 1
ATOM 1470 O O . LYS A 1 172 ? -6.263 -1.387 -20.861 1.00 57.72 172 LYS A O 1
ATOM 1475 N N . ILE A 1 173 ? -7.035 -0.730 -22.892 1.00 57.41 173 ILE A N 1
ATOM 1476 C CA . ILE A 1 173 ? -6.501 0.646 -22.974 1.00 57.41 173 ILE A CA 1
ATOM 1477 C C . ILE A 1 173 ? -7.517 1.719 -22.533 1.00 57.41 173 ILE A C 1
ATOM 1479 O O . ILE A 1 173 ? -7.137 2.788 -22.079 1.00 57.41 173 ILE A O 1
ATOM 1483 N N . PHE A 1 174 ? -8.823 1.464 -22.608 1.00 57.44 174 PHE A N 1
ATOM 1484 C CA . PHE A 1 174 ? -9.799 2.566 -22.678 1.00 57.44 174 PHE A CA 1
ATOM 1485 C C . PHE A 1 174 ? -10.454 2.995 -21.357 1.00 57.44 174 PHE A C 1
ATOM 1487 O O . PHE A 1 174 ? -11.377 3.802 -21.373 1.00 57.44 174 PHE A O 1
ATOM 1494 N N . ARG A 1 175 ? -10.036 2.446 -20.209 1.00 75.19 175 ARG A N 1
ATOM 1495 C CA . ARG A 1 175 ? -10.707 2.708 -18.918 1.00 75.19 175 ARG A CA 1
ATOM 1496 C C . ARG A 1 175 ? -9.776 3.092 -17.765 1.00 75.19 175 ARG A C 1
ATOM 1498 O O . ARG A 1 175 ? -10.265 3.154 -16.647 1.00 75.19 175 ARG A O 1
ATOM 1505 N N . CYS A 1 176 ? -8.482 3.338 -18.006 1.00 85.12 176 CYS A N 1
ATOM 1506 C CA . CYS A 1 176 ? -7.581 3.951 -17.017 1.00 85.12 176 CYS A CA 1
ATOM 1507 C C . CYS A 1 176 ? -6.805 5.115 -17.643 1.00 85.12 176 CYS A C 1
ATOM 1509 O O . CYS A 1 176 ? -6.281 4.972 -18.746 1.00 85.12 176 CYS A O 1
ATOM 1511 N N . SER A 1 177 ? -6.637 6.221 -16.914 1.00 90.06 177 SER A N 1
ATOM 1512 C CA . SER A 1 177 ? -5.742 7.328 -17.287 1.00 90.06 177 SER A CA 1
ATOM 1513 C C . SER A 1 177 ? -4.253 7.012 -17.081 1.00 90.06 177 SER A C 1
ATOM 1515 O O . SER A 1 177 ? -3.398 7.822 -17.425 1.00 90.06 177 SER A O 1
ATOM 1517 N N . CYS A 1 178 ? -3.924 5.835 -16.547 1.00 90.88 178 CYS A N 1
ATOM 1518 C CA . CYS A 1 178 ? -2.590 5.408 -16.137 1.00 90.88 178 CYS A CA 1
ATOM 1519 C C . CYS A 1 178 ? -1.502 5.713 -17.177 1.00 90.88 178 CYS A C 1
ATOM 1521 O O . CYS A 1 178 ? -0.556 6.440 -16.890 1.00 90.88 178 CYS A O 1
ATOM 1523 N N . TRP A 1 179 ? -1.647 5.209 -18.407 1.00 91.06 179 TRP A N 1
ATOM 1524 C CA . TRP A 1 179 ? -0.653 5.419 -19.465 1.00 91.06 179 TRP A CA 1
ATOM 1525 C C . TRP A 1 179 ? -0.504 6.885 -19.848 1.00 91.06 179 TRP A C 1
ATOM 1527 O O . TRP A 1 179 ? 0.611 7.345 -20.076 1.00 91.06 179 TRP A O 1
ATOM 1537 N N . HIS A 1 180 ? -1.611 7.624 -19.901 1.00 91.31 180 HIS A N 1
ATOM 1538 C CA . HIS A 1 180 ? -1.581 9.054 -20.175 1.00 91.31 180 HIS A CA 1
ATOM 1539 C C . HIS A 1 180 ? -0.813 9.804 -19.079 1.00 91.31 180 HIS A C 1
ATOM 1541 O O . HIS A 1 180 ? 0.087 10.585 -19.378 1.00 91.31 180 HIS A O 1
ATOM 1547 N N . GLU A 1 181 ? -1.101 9.508 -17.812 1.00 92.69 181 GLU A N 1
ATOM 1548 C CA . GLU A 1 181 ? -0.435 10.134 -16.671 1.00 92.69 181 GLU A CA 1
ATOM 1549 C C . GLU A 1 181 ? 1.055 9.775 -16.611 1.00 92.69 181 GLU A C 1
ATOM 1551 O O . GLU A 1 181 ? 1.882 10.663 -16.412 1.00 92.69 181 GLU A O 1
ATOM 1556 N N . TYR A 1 182 ? 1.431 8.521 -16.875 1.00 93.38 182 TYR A N 1
ATOM 1557 C CA . TYR A 1 182 ? 2.838 8.126 -16.961 1.00 93.38 182 TYR A CA 1
ATOM 1558 C C . TYR A 1 182 ? 3.573 8.809 -18.122 1.00 93.38 182 TYR A C 1
ATOM 1560 O O . TYR A 1 182 ? 4.701 9.262 -17.936 1.00 93.38 182 TYR A O 1
ATOM 1568 N N . ASN A 1 183 ? 2.941 8.953 -19.293 1.00 93.06 183 ASN A N 1
ATOM 1569 C CA . ASN A 1 183 ? 3.524 9.697 -20.416 1.00 93.06 183 ASN A CA 1
ATOM 1570 C C . ASN A 1 183 ? 3.699 11.185 -20.077 1.00 93.06 183 ASN A C 1
ATOM 1572 O O . ASN A 1 183 ? 4.748 11.759 -20.362 1.00 93.06 183 ASN A O 1
ATOM 1576 N N . ILE A 1 184 ? 2.719 11.809 -19.411 1.00 94.25 184 ILE A N 1
ATOM 1577 C CA . ILE A 1 184 ? 2.863 13.185 -18.915 1.00 94.25 184 ILE A CA 1
ATOM 1578 C C . ILE A 1 184 ? 4.039 13.287 -17.946 1.00 94.25 184 ILE A C 1
ATOM 1580 O O . ILE A 1 184 ? 4.820 14.231 -18.049 1.00 94.25 184 ILE A O 1
ATOM 1584 N N . MET A 1 185 ? 4.196 12.339 -17.019 1.00 94.75 185 MET A N 1
ATOM 1585 C CA . MET A 1 185 ? 5.338 12.349 -16.105 1.00 94.75 185 MET A CA 1
ATOM 1586 C C . MET A 1 185 ? 6.658 12.204 -16.860 1.00 94.75 185 MET A C 1
ATOM 1588 O O . MET A 1 185 ? 7.579 12.962 -16.588 1.00 94.75 185 MET A O 1
ATOM 1592 N N . LEU A 1 186 ? 6.745 11.315 -17.851 1.00 92.88 186 LEU A N 1
ATOM 1593 C CA . LEU A 1 186 ? 7.948 11.177 -18.673 1.00 92.88 186 LEU A CA 1
ATOM 1594 C C . LEU A 1 186 ? 8.332 12.499 -19.358 1.00 92.88 186 LEU A C 1
ATOM 1596 O O . LEU A 1 186 ? 9.503 12.860 -19.377 1.00 92.88 186 LEU A O 1
ATOM 1600 N N . LEU A 1 187 ? 7.349 13.232 -19.885 1.00 93.25 187 LEU A N 1
ATOM 1601 C CA . LEU A 1 187 ? 7.585 14.451 -20.662 1.00 93.25 187 LEU A CA 1
ATOM 1602 C C . LEU A 1 187 ? 7.757 15.714 -19.808 1.00 93.25 187 LEU A C 1
ATOM 1604 O O . LEU A 1 187 ? 8.475 16.626 -20.202 1.00 93.25 187 LEU A O 1
ATOM 1608 N N . ARG A 1 188 ? 7.052 15.809 -18.675 1.00 94.62 188 ARG A N 1
ATOM 1609 C CA . ARG A 1 188 ? 6.897 17.063 -17.913 1.00 94.62 188 ARG A CA 1
ATOM 1610 C C . ARG A 1 188 ? 7.262 16.950 -16.438 1.00 94.62 188 ARG A C 1
ATOM 1612 O O . ARG A 1 188 ? 7.398 17.969 -15.773 1.00 94.62 188 ARG A O 1
ATOM 1619 N N . ASN A 1 189 ? 7.374 15.739 -15.895 1.00 92.06 189 ASN A N 1
ATOM 1620 C CA . ASN A 1 189 ? 7.630 15.524 -14.471 1.00 92.06 189 ASN A CA 1
ATOM 1621 C C . ASN A 1 189 ? 8.435 14.240 -14.229 1.00 92.06 189 ASN A C 1
ATOM 1623 O O . ASN A 1 189 ? 7.985 13.302 -13.559 1.00 92.06 189 ASN A O 1
ATOM 1627 N N . MET A 1 190 ? 9.638 14.202 -14.805 1.00 90.00 190 MET A N 1
ATOM 1628 C CA . MET A 1 190 ? 10.519 13.037 -14.739 1.00 90.00 190 MET A CA 1
ATOM 1629 C C . MET A 1 190 ? 10.855 12.660 -13.290 1.00 90.00 190 MET A C 1
ATOM 1631 O O . MET A 1 190 ? 10.995 11.482 -12.979 1.00 90.00 190 MET A O 1
ATOM 1635 N N . ASN A 1 191 ? 10.926 13.637 -12.381 1.00 89.81 191 ASN A N 1
ATOM 1636 C CA . ASN A 1 191 ? 11.175 13.389 -10.960 1.00 89.81 191 ASN A CA 1
ATOM 1637 C C . ASN A 1 191 ? 10.066 12.543 -10.326 1.00 89.81 191 ASN A C 1
ATOM 1639 O O . ASN A 1 191 ? 10.359 11.604 -9.589 1.00 89.81 191 ASN A O 1
ATOM 1643 N N . ASN A 1 192 ? 8.796 12.812 -10.648 1.00 88.75 192 ASN A N 1
ATOM 1644 C CA . ASN A 1 192 ? 7.700 11.981 -10.159 1.00 88.75 192 ASN A CA 1
ATOM 1645 C C . ASN A 1 192 ? 7.679 10.596 -10.827 1.00 88.75 192 ASN A C 1
ATOM 1647 O O . ASN A 1 192 ? 7.348 9.620 -10.158 1.00 88.75 192 ASN A O 1
ATOM 1651 N N . LEU A 1 193 ? 8.076 10.480 -12.102 1.00 90.94 193 LEU A N 1
ATOM 1652 C CA . LEU A 1 193 ? 8.235 9.166 -12.739 1.00 90.94 193 LEU A CA 1
ATOM 1653 C C . LEU A 1 193 ? 9.333 8.349 -12.042 1.00 90.94 193 LEU A C 1
ATOM 1655 O O . LEU A 1 193 ? 9.106 7.200 -11.671 1.00 90.94 193 LEU A O 1
ATOM 1659 N N . LYS A 1 194 ? 10.500 8.961 -11.805 1.00 89.06 194 LYS A N 1
ATOM 1660 C CA . LYS A 1 194 ? 11.603 8.352 -11.054 1.00 89.06 194 LYS A CA 1
ATOM 1661 C C . LYS A 1 194 ? 11.153 7.949 -9.655 1.00 89.06 194 LYS A C 1
ATOM 1663 O O . LYS A 1 194 ? 11.409 6.823 -9.274 1.00 89.06 194 LYS A O 1
ATOM 1668 N N . ARG A 1 195 ? 10.397 8.788 -8.938 1.00 87.06 195 ARG A N 1
ATOM 1669 C CA . ARG A 1 195 ? 9.845 8.437 -7.615 1.00 87.06 195 ARG A CA 1
ATOM 1670 C C . ARG A 1 195 ? 9.038 7.139 -7.633 1.00 87.06 195 ARG A C 1
ATOM 1672 O O . ARG A 1 195 ? 9.070 6.399 -6.660 1.00 87.06 195 ARG A O 1
ATOM 1679 N N . LEU A 1 196 ? 8.288 6.892 -8.705 1.00 88.44 196 LEU A N 1
ATOM 1680 C CA . LEU A 1 196 ? 7.426 5.716 -8.820 1.00 88.44 196 LEU A CA 1
ATOM 1681 C C . LEU A 1 196 ? 8.179 4.454 -9.261 1.00 88.44 196 LEU A C 1
ATOM 1683 O O . LEU A 1 196 ? 7.811 3.364 -8.840 1.00 88.44 196 LEU A O 1
ATOM 1687 N N . 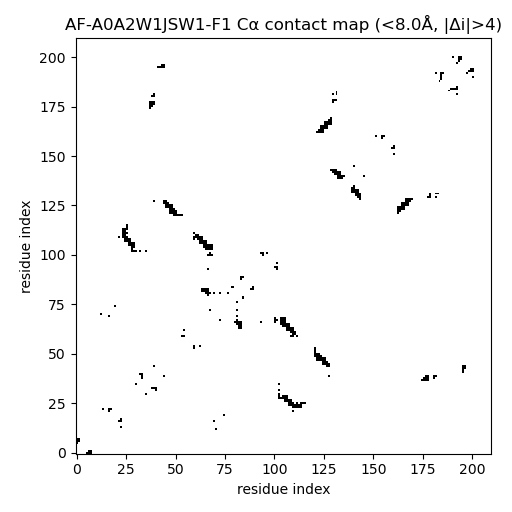PHE A 1 197 ? 9.197 4.581 -10.116 1.00 87.75 197 PHE A N 1
ATOM 1688 C CA . PHE A 1 197 ? 9.835 3.436 -10.783 1.00 87.75 197 PHE A CA 1
ATOM 1689 C C . PHE A 1 197 ? 11.333 3.277 -10.488 1.00 87.75 197 PHE A C 1
ATOM 1691 O O . PHE A 1 197 ? 11.962 2.360 -11.009 1.00 87.75 197 PHE A O 1
ATOM 1698 N N . HIS A 1 198 ? 11.923 4.163 -9.688 1.00 80.31 198 HIS A N 1
ATOM 1699 C CA . HIS A 1 198 ? 13.346 4.179 -9.381 1.00 80.31 198 HIS A CA 1
ATOM 1700 C C . HIS A 1 198 ? 13.587 4.488 -7.901 1.00 80.31 198 HIS A C 1
ATOM 1702 O O . HIS A 1 198 ? 12.961 5.357 -7.303 1.00 80.31 198 HIS A O 1
ATOM 1708 N N . HIS A 1 199 ? 14.584 3.828 -7.324 1.00 64.75 199 HIS A N 1
ATOM 1709 C CA . HIS A 1 199 ? 14.947 3.955 -5.912 1.00 64.75 199 HIS A CA 1
ATOM 1710 C C . HIS A 1 199 ? 15.601 5.311 -5.532 1.00 64.75 199 HIS A C 1
ATOM 1712 O O . HIS A 1 199 ? 15.786 5.602 -4.355 1.00 64.75 199 HIS A O 1
ATOM 1718 N N . ASN A 1 200 ? 15.934 6.190 -6.490 1.00 55.12 200 ASN A N 1
ATOM 1719 C CA . ASN A 1 200 ? 16.781 7.369 -6.223 1.00 55.12 200 ASN A CA 1
ATOM 1720 C C . ASN A 1 200 ? 15.996 8.674 -6.317 1.00 55.12 200 ASN A C 1
ATOM 1722 O O . ASN A 1 200 ? 15.564 9.065 -7.400 1.00 55.12 200 ASN A O 1
ATOM 1726 N N . LEU A 1 201 ? 15.897 9.377 -5.186 1.00 53.31 201 LEU A N 1
ATOM 1727 C CA . LEU A 1 201 ? 15.298 10.713 -5.093 1.00 53.31 201 LEU A CA 1
ATOM 1728 C C . LEU A 1 201 ? 16.178 11.751 -4.396 1.00 53.31 201 LEU A C 1
ATOM 1730 O O . LEU A 1 201 ? 15.667 12.784 -3.982 1.00 53.31 201 LEU A O 1
ATOM 1734 N N . ASN A 1 202 ? 17.492 11.536 -4.314 1.00 42.81 202 ASN A N 1
ATOM 1735 C CA . ASN A 1 202 ? 18.407 12.596 -3.901 1.00 42.81 202 ASN A CA 1
ATOM 1736 C C . ASN A 1 202 ? 19.435 12.896 -4.991 1.00 42.81 202 ASN A C 1
ATOM 1738 O O . ASN A 1 202 ? 20.326 12.096 -5.266 1.00 42.81 202 ASN A O 1
ATOM 1742 N N . ASN A 1 203 ? 19.312 14.103 -5.546 1.00 44.16 203 ASN A N 1
ATOM 1743 C CA . ASN A 1 203 ? 20.380 14.877 -6.166 1.00 44.16 203 ASN A CA 1
ATOM 1744 C C . ASN A 1 203 ? 21.551 15.024 -5.175 1.00 44.16 203 ASN A C 1
ATOM 1746 O O . ASN A 1 203 ? 21.631 16.003 -4.434 1.00 44.16 203 ASN A O 1
ATOM 1750 N N . LYS A 1 204 ? 22.443 14.032 -5.129 1.00 38.38 204 LYS A N 1
ATOM 1751 C CA . LYS A 1 204 ? 23.773 14.151 -4.509 1.00 38.38 204 LYS A CA 1
ATOM 1752 C C . LYS A 1 204 ? 24.918 13.739 -5.438 1.00 38.38 204 LYS A C 1
ATOM 1754 O O . LYS A 1 204 ? 26.054 13.676 -4.993 1.00 38.38 204 LYS A O 1
ATOM 1759 N N . GLU A 1 205 ? 24.647 13.568 -6.728 1.00 39.94 205 GLU A N 1
ATOM 1760 C CA . GLU A 1 205 ? 25.671 13.361 -7.758 1.00 39.94 205 GLU A CA 1
ATOM 1761 C C . GLU A 1 205 ? 25.585 14.457 -8.827 1.00 39.94 205 GLU A C 1
ATOM 1763 O O . GLU A 1 205 ? 25.346 14.200 -9.994 1.00 39.94 205 GLU A O 1
ATOM 1768 N N . GLU A 1 206 ? 25.754 15.709 -8.402 1.00 38.62 206 GLU A N 1
ATOM 1769 C CA . GLU A 1 206 ? 26.201 16.821 -9.259 1.00 38.62 206 GLU A CA 1
ATOM 1770 C C . GLU A 1 206 ? 27.114 17.740 -8.428 1.00 38.62 206 GLU A C 1
ATOM 1772 O O . GLU A 1 206 ? 26.908 18.942 -8.325 1.00 38.62 206 GLU A O 1
ATOM 1777 N N . LYS A 1 207 ? 28.109 17.159 -7.748 1.00 40.97 207 LYS A N 1
ATOM 1778 C CA . LYS A 1 207 ? 29.315 17.870 -7.285 1.00 40.97 207 LYS A CA 1
ATOM 1779 C C . LYS A 1 207 ? 30.487 16.894 -7.220 1.00 40.97 207 LYS A C 1
ATOM 1781 O O . LYS A 1 207 ? 30.888 16.470 -6.145 1.00 40.97 207 LYS A O 1
ATOM 1786 N N . ALA A 1 208 ? 30.995 16.524 -8.390 1.00 42.38 208 ALA A N 1
ATOM 1787 C CA . ALA A 1 208 ? 32.352 16.012 -8.578 1.00 42.38 208 ALA A CA 1
ATOM 1788 C C . ALA A 1 208 ? 32.717 16.111 -10.068 1.00 42.38 208 ALA A C 1
ATOM 1790 O O . ALA A 1 208 ? 32.865 15.107 -10.755 1.00 42.38 208 ALA A O 1
ATOM 1791 N N . SER A 1 209 ? 32.760 17.337 -10.589 1.00 39.50 209 SER A N 1
ATOM 1792 C CA . SER A 1 209 ? 33.435 17.692 -11.846 1.00 39.50 209 SER A CA 1
ATOM 1793 C C . SER A 1 209 ? 33.634 19.207 -11.884 1.00 39.50 209 SER A C 1
ATOM 1795 O O . SER A 1 209 ? 32.912 19.912 -12.578 1.00 39.50 209 SER A O 1
ATOM 1797 N N . THR A 1 210 ? 34.565 19.674 -11.055 1.00 36.44 210 THR A N 1
ATOM 1798 C CA . THR A 1 210 ? 35.515 20.777 -11.291 1.00 36.44 210 THR A CA 1
ATOM 1799 C C . THR A 1 210 ? 36.575 20.665 -10.216 1.00 36.44 210 THR A C 1
ATOM 1801 O O . THR A 1 210 ? 36.158 20.644 -9.033 1.00 36.44 210 THR A O 1
#

Secondary structure (DSSP, 8-state):
-BTTTB-----TTHHHHHHTT-TTSEEEESS-HHHHHTS--TT-SEEEEE-GGGGG-TT--EEEEBSS-GGG--TT--HHHHB--SHHHHHHHTTSS-HHHHHH-EEEEESSTT----TTTEEEEEEE----EEEETTEEEEHHHHHHHHHHHHHHHTT-TTSEEEEETSS--TT-SHHHHHHHHHHH-HHHHHHHH-S------SS---

Mean predicted aligned error: 6.51 Å

Radius of gyration: 19.33 Å; Cα contacts (8 Å, |Δi|>4): 245; chains: 1; bounding box: 60×40×46 Å

Sequence (210 aa):
MEDNQLFQTTQYSDKKDKKMGIYNDIFLDFVDIHEEWKRHNKYGPFLFAFSIELLKSDKIKNLRITKKNPVYWKITENEKDRYYTSLKDFDDNYRKGNRLKDVGSMIILKDLNGKLPLRPHLKKFIFDNPNLFVNYKNEKKYLSQLLGTELKRVVGENDFEDIERVLRHKHKIFRCSCWHEYNIMLLRNMNNLKRLFHHNLNNKEEKAST

Foldseek 3Di:
DPDPPDDDDDDPCQVVCVVVVQNLKDKAFPDDPCVLQLAADLQAQKDWDWAPCLCVDPLQPDKWKFQFAPSPDDPPDDPVNGTDPDPCSCVVRAPPPDSRSNRGIIMIRPPCRNDDDCPPTTAEMEGEQLQDWDQDPNDTDRLCVVVVVVCVVVCVVVVNPVHYYHYPPPDDDDRHCHNVVLVCCVVPNVLSNCVHRNPDNDPPPPPDDD